Protein AF-X1D1L9-F1 (afdb_monomer_lite)

Structure (mmCIF, N/CA/C/O backbone):
data_AF-X1D1L9-F1
#
_entry.id   AF-X1D1L9-F1
#
loop_
_atom_site.group_PDB
_atom_site.id
_atom_site.type_symbol
_atom_site.label_atom_id
_atom_site.label_alt_id
_atom_site.label_comp_id
_atom_site.label_asym_id
_atom_site.label_entity_id
_atom_site.label_seq_id
_atom_site.pdbx_PDB_ins_code
_atom_site.Cartn_x
_atom_site.Cartn_y
_atom_site.Cartn_z
_atom_site.occupancy
_atom_site.B_iso_or_equiv
_atom_site.auth_seq_id
_atom_site.auth_comp_id
_atom_site.auth_asym_id
_atom_site.auth_atom_id
_atom_site.pdbx_PDB_model_num
ATOM 1 N N . MET A 1 1 ? -7.271 6.075 23.543 1.00 85.00 1 MET A N 1
ATOM 2 C CA . MET A 1 1 ? -8.661 5.576 23.633 1.00 85.00 1 MET A CA 1
ATOM 3 C C . MET A 1 1 ? -9.112 5.344 25.083 1.00 85.00 1 MET A C 1
ATOM 5 O O . MET A 1 1 ? -9.865 6.179 25.563 1.00 85.00 1 MET A O 1
ATOM 9 N N . TYR A 1 2 ? -8.628 4.324 25.815 1.00 86.50 2 TYR A N 1
ATOM 10 C CA . TYR A 1 2 ? -9.090 4.007 27.191 1.00 86.50 2 TYR A CA 1
ATOM 11 C C . TYR A 1 2 ? -9.027 5.202 28.160 1.00 86.50 2 TYR A C 1
ATOM 13 O O . TYR A 1 2 ? -10.013 5.541 28.807 1.00 86.50 2 TYR A O 1
ATOM 21 N N . GLU A 1 3 ? -7.896 5.913 28.186 1.00 88.88 3 GLU A N 1
ATOM 22 C CA . GLU A 1 3 ? -7.726 7.123 29.006 1.00 88.88 3 GLU A CA 1
ATOM 23 C C . GLU A 1 3 ? -8.676 8.267 28.610 1.00 88.88 3 GLU A C 1
ATOM 25 O O . GLU A 1 3 ? -9.096 9.050 29.457 1.00 88.88 3 GLU A O 1
ATOM 30 N N . GLU A 1 4 ? -9.055 8.375 27.331 1.00 87.69 4 GLU A N 1
ATOM 31 C CA . GLU A 1 4 ? -10.026 9.383 26.885 1.00 87.69 4 GLU A CA 1
ATOM 32 C C . GLU A 1 4 ? -11.448 9.024 27.350 1.00 87.69 4 GLU A C 1
ATOM 34 O O . GLU A 1 4 ? -12.160 9.900 27.838 1.00 87.69 4 GLU A O 1
ATOM 39 N N . LEU A 1 5 ? -11.838 7.744 27.298 1.00 87.12 5 LEU A N 1
ATOM 40 C CA . LEU A 1 5 ? -13.112 7.276 27.863 1.00 87.12 5 LEU A CA 1
ATOM 41 C C . LEU A 1 5 ? -13.161 7.460 29.384 1.00 87.12 5 LEU A C 1
ATOM 43 O O . LEU A 1 5 ? -14.167 7.927 29.914 1.00 87.12 5 LEU A O 1
ATOM 47 N N . LYS A 1 6 ? -12.052 7.191 30.082 1.00 87.88 6 LYS A N 1
ATOM 48 C CA . LYS A 1 6 ? -11.922 7.418 31.528 1.00 87.88 6 LYS A CA 1
ATOM 49 C C . LYS A 1 6 ? -12.067 8.900 31.893 1.00 87.88 6 LYS A C 1
ATOM 51 O O . LYS A 1 6 ? -12.758 9.233 32.853 1.00 87.88 6 LYS A O 1
ATOM 56 N N . LYS A 1 7 ? -11.497 9.807 31.091 1.00 87.69 7 LYS A N 1
ATOM 57 C CA . LYS A 1 7 ? -11.699 11.260 31.245 1.00 87.69 7 LYS A CA 1
ATOM 58 C C . LYS A 1 7 ? -13.161 11.669 31.045 1.00 87.69 7 LYS A C 1
ATOM 60 O O . LYS A 1 7 ? -13.656 12.521 31.779 1.00 87.69 7 LYS A O 1
ATOM 65 N N . ILE A 1 8 ? -13.862 11.068 30.079 1.00 85.31 8 ILE A N 1
ATOM 66 C CA . ILE A 1 8 ? -15.297 11.319 29.857 1.00 85.31 8 ILE A CA 1
ATOM 67 C C . ILE A 1 8 ? -16.125 10.799 31.041 1.00 85.31 8 ILE A C 1
ATOM 69 O O . ILE A 1 8 ? -17.013 11.506 31.516 1.00 85.31 8 ILE A O 1
ATOM 73 N N . GLN A 1 9 ? -15.801 9.613 31.558 1.00 85.00 9 GLN A N 1
ATOM 74 C CA . GLN A 1 9 ? -16.456 9.016 32.725 1.00 85.00 9 GLN A CA 1
ATOM 75 C C . GLN A 1 9 ? -16.328 9.895 33.979 1.00 85.00 9 GLN A C 1
ATOM 77 O O . GLN A 1 9 ? -17.300 10.068 34.707 1.00 85.00 9 GLN A O 1
ATOM 82 N N . GLN A 1 10 ? -15.158 10.500 34.203 1.00 82.56 10 GLN A N 1
ATOM 83 C CA . GLN A 1 10 ? -14.888 11.386 35.344 1.00 82.56 10 GLN A CA 1
ATOM 84 C C . GLN A 1 10 ? -15.438 12.815 35.169 1.00 82.56 10 GLN A C 1
ATOM 86 O O . GLN A 1 10 ? -15.324 13.640 36.076 1.00 82.56 10 GLN A O 1
ATOM 91 N N . SER A 1 11 ? -16.022 13.140 34.012 1.00 80.44 11 SER A N 1
ATOM 92 C CA . SER A 1 11 ? -16.504 14.490 33.730 1.00 80.44 11 SER A CA 1
ATOM 93 C C . SER A 1 11 ? -17.750 14.839 34.562 1.00 80.44 11 SER A C 1
ATOM 95 O O . SER A 1 11 ? -18.725 14.088 34.558 1.00 80.44 11 SER A O 1
ATOM 97 N N . PRO A 1 12 ? -17.800 16.020 35.207 1.00 66.81 12 PRO A N 1
ATOM 98 C CA . PRO A 1 12 ? -18.966 16.449 35.983 1.00 66.81 12 PRO A CA 1
ATOM 99 C C . PRO A 1 12 ? -20.189 16.828 35.119 1.00 66.81 12 PRO A C 1
ATOM 101 O O . PRO A 1 12 ? -21.286 17.015 35.650 1.00 66.81 12 PRO A O 1
ATOM 104 N N . GLN A 1 13 ? -20.039 16.950 33.791 1.00 66.06 13 GLN A N 1
ATOM 105 C CA . GLN A 1 13 ? -21.091 17.388 32.858 1.00 66.06 13 GLN A CA 1
ATOM 106 C C . GLN A 1 13 ? -21.848 16.219 32.192 1.00 66.06 13 GLN A C 1
ATOM 108 O O . GLN A 1 13 ? -21.932 16.141 30.967 1.00 66.06 13 GLN A O 1
ATOM 113 N N . ASN A 1 14 ? -22.446 15.327 32.985 1.00 74.88 14 ASN A N 1
ATOM 114 C CA . ASN A 1 14 ? -23.158 14.142 32.476 1.00 74.88 14 ASN A CA 1
ATOM 115 C C . ASN A 1 14 ? -24.680 14.228 32.674 1.00 74.88 14 ASN A C 1
ATOM 117 O O . ASN A 1 14 ? -25.287 13.351 33.279 1.00 74.88 14 ASN A O 1
ATOM 121 N N . LYS A 1 15 ? -25.300 15.320 32.211 1.00 72.94 15 LYS A N 1
ATOM 122 C CA . LYS A 1 15 ? -26.753 15.558 32.364 1.00 72.94 15 LYS A CA 1
ATOM 123 C C . LYS A 1 15 ? -27.606 14.973 31.230 1.00 72.94 15 LYS A C 1
ATOM 125 O O . LYS A 1 15 ? -28.791 14.734 31.423 1.00 72.94 15 LYS A O 1
ATOM 130 N N . ASP A 1 16 ? -27.015 14.788 30.052 1.00 81.69 16 ASP A N 1
ATOM 131 C CA . ASP A 1 16 ? -27.696 14.341 28.834 1.00 81.69 16 ASP A CA 1
ATOM 132 C C . ASP A 1 16 ? -27.061 13.031 28.360 1.00 81.69 16 ASP A C 1
ATOM 134 O O . ASP A 1 16 ? -25.883 13.004 27.992 1.00 81.69 16 ASP A O 1
ATOM 138 N N . ASP A 1 17 ? -27.854 11.962 28.411 1.00 81.44 17 ASP A N 1
ATOM 139 C CA . ASP A 1 17 ? -27.495 10.605 27.998 1.00 81.44 17 ASP A CA 1
ATOM 140 C C . ASP A 1 17 ? -26.990 10.588 26.546 1.00 81.44 17 ASP A C 1
ATOM 142 O O . ASP A 1 17 ? -25.847 10.209 26.288 1.00 81.44 17 ASP A O 1
ATOM 146 N N . LYS A 1 18 ? -27.771 11.138 25.605 1.00 85.56 18 LYS A N 1
ATOM 147 C CA . LYS A 1 18 ? -27.445 11.097 24.172 1.00 85.56 18 LYS A CA 1
ATOM 148 C C . LYS A 1 18 ? -26.125 11.801 23.886 1.00 85.56 18 LYS A C 1
ATOM 150 O O . LYS A 1 18 ? -25.292 11.304 23.131 1.00 85.56 18 LYS A O 1
ATOM 155 N N . LYS A 1 19 ? -25.896 12.960 24.511 1.00 86.56 19 LYS A N 1
ATOM 156 C CA . LYS A 1 19 ? -24.625 13.689 24.359 1.00 86.56 19 LYS A CA 1
ATOM 157 C C . LYS A 1 19 ? -23.454 12.932 24.976 1.00 86.56 19 LYS A C 1
ATOM 159 O O . LYS A 1 19 ? -22.351 12.984 24.436 1.00 86.56 19 LYS A O 1
ATOM 164 N N . LEU A 1 20 ? -23.656 12.252 26.103 1.00 86.25 20 LEU A N 1
ATOM 165 C CA . LEU A 1 20 ? -22.624 11.424 26.721 1.00 86.25 20 LEU A CA 1
ATOM 166 C C . LEU A 1 20 ? -22.282 10.213 25.840 1.00 86.25 20 LEU A C 1
ATOM 168 O O . LEU A 1 20 ? -21.097 10.004 25.579 1.00 86.25 20 LEU A O 1
ATOM 172 N N . TYR A 1 21 ? -23.290 9.523 25.300 1.00 88.88 21 TYR A N 1
ATOM 173 C CA . TYR A 1 21 ? -23.121 8.441 24.330 1.00 88.88 21 TYR A CA 1
ATOM 174 C C . TYR A 1 21 ? -22.326 8.904 23.106 1.00 88.88 21 TYR A C 1
ATOM 176 O O . TYR A 1 21 ? -21.278 8.345 22.796 1.00 88.88 21 TYR A O 1
ATOM 184 N N . HIS A 1 22 ? -22.753 9.991 22.453 1.00 90.00 22 HIS A N 1
ATOM 185 C CA . HIS A 1 22 ? -22.074 10.504 21.260 1.00 90.00 22 HIS A CA 1
ATOM 186 C C . HIS A 1 22 ? -20.627 10.933 21.528 1.00 90.00 22 HIS A C 1
ATOM 188 O O . HIS A 1 22 ? -19.763 10.736 20.675 1.00 90.00 22 HIS A O 1
ATOM 194 N N . ARG A 1 23 ? -20.322 11.494 22.708 1.00 89.06 23 ARG A N 1
ATOM 195 C CA . ARG A 1 23 ? -18.934 11.811 23.089 1.00 89.06 23 ARG A CA 1
ATOM 196 C C . ARG A 1 23 ? -18.081 10.550 23.215 1.00 89.06 23 ARG A C 1
ATOM 198 O O . ARG A 1 23 ? -16.961 10.545 22.713 1.00 89.06 23 ARG A O 1
ATOM 205 N N . ALA A 1 24 ? -18.598 9.511 23.869 1.00 89.75 24 ALA A N 1
ATOM 206 C CA . ALA A 1 24 ? -17.899 8.237 24.007 1.00 89.75 24 ALA A CA 1
ATOM 207 C C . ALA A 1 24 ? -17.713 7.552 22.641 1.00 89.75 24 ALA A C 1
ATOM 209 O O . ALA A 1 24 ? -16.607 7.124 22.314 1.00 89.75 24 ALA A O 1
ATOM 210 N N . MET A 1 25 ? -18.752 7.553 21.803 1.00 90.69 25 MET A N 1
ATOM 211 C CA . MET A 1 25 ? -18.712 6.964 20.465 1.00 90.69 25 MET A CA 1
ATOM 212 C C . MET A 1 25 ? -17.702 7.667 19.553 1.00 90.69 25 MET A C 1
ATOM 214 O O . MET A 1 25 ? -16.907 7.006 18.896 1.00 90.69 25 MET A O 1
ATOM 218 N N . ARG A 1 26 ? -17.629 9.003 19.596 1.00 92.25 26 ARG A N 1
ATOM 219 C CA . ARG A 1 26 ? -16.638 9.775 18.830 1.00 92.25 26 ARG A CA 1
ATOM 220 C C . ARG A 1 26 ? -15.195 9.416 19.200 1.00 92.25 26 ARG A C 1
ATOM 222 O O . ARG A 1 26 ? -14.313 9.439 18.344 1.00 92.25 26 ARG A O 1
ATOM 229 N N . VAL A 1 27 ? -14.937 9.098 20.472 1.00 91.75 27 VAL A N 1
ATOM 230 C CA . VAL A 1 27 ? -13.624 8.595 20.905 1.00 91.75 27 VAL A CA 1
ATOM 231 C C . VAL A 1 27 ? -13.378 7.201 20.335 1.00 91.75 27 VAL A C 1
ATOM 233 O O . VAL A 1 27 ? -12.287 6.952 19.838 1.00 91.75 27 VAL A O 1
ATOM 236 N N . LEU A 1 28 ? -14.362 6.301 20.363 1.00 91.50 28 LEU A N 1
ATOM 237 C CA . LEU A 1 28 ? -14.204 4.969 19.774 1.00 91.50 28 LEU A CA 1
ATOM 238 C C . LEU A 1 28 ? -13.962 5.024 18.261 1.00 91.50 28 LEU A C 1
ATOM 240 O O . LEU A 1 28 ? -13.063 4.342 17.778 1.00 91.50 28 LEU A O 1
ATOM 244 N N . GLU A 1 29 ? -14.695 5.866 17.531 1.00 92.00 29 GLU A N 1
ATOM 245 C CA . GLU A 1 29 ? -14.524 6.082 16.087 1.00 92.00 29 GLU A CA 1
ATOM 246 C C . GLU A 1 29 ? -13.131 6.617 15.752 1.00 92.00 29 GLU A C 1
ATOM 248 O O . GLU A 1 29 ? -12.476 6.103 14.851 1.00 92.00 29 GLU A O 1
ATOM 253 N N . LYS A 1 30 ? -12.632 7.591 16.525 1.00 92.81 30 LYS A N 1
ATOM 254 C CA . LYS A 1 30 ? -11.292 8.172 16.343 1.00 92.81 30 LYS A CA 1
ATOM 255 C C . LYS A 1 30 ? -10.171 7.125 16.368 1.00 92.81 30 LYS A C 1
ATOM 257 O O . LYS A 1 30 ? -9.138 7.340 15.744 1.00 92.81 30 LYS A O 1
ATOM 262 N N . TYR A 1 31 ? -10.345 6.042 17.123 1.00 90.75 31 TYR A N 1
ATOM 263 C CA . TYR A 1 31 ? -9.350 4.976 17.259 1.00 90.75 31 TYR A CA 1
ATOM 264 C C . TYR A 1 31 ? -9.761 3.671 16.558 1.00 90.75 31 TYR A C 1
ATOM 266 O O . TYR A 1 31 ? -9.087 2.663 16.753 1.00 90.75 31 TYR A O 1
ATOM 274 N N . GLU A 1 32 ? -10.853 3.670 15.784 1.00 87.38 32 GLU A N 1
ATOM 275 C CA . GLU A 1 32 ? -11.391 2.480 15.102 1.00 87.38 32 GLU A CA 1
ATOM 276 C C . GLU A 1 32 ? -11.706 1.315 16.069 1.00 87.38 32 GLU A C 1
ATOM 278 O O . GLU A 1 32 ? -11.516 0.141 15.764 1.00 87.38 32 GLU A O 1
ATOM 283 N N . GLN A 1 33 ? -12.181 1.637 17.278 1.00 88.06 33 GLN A N 1
ATOM 284 C CA . GLN A 1 33 ? -12.418 0.669 18.360 1.00 88.06 33 GLN A CA 1
ATOM 285 C C . GLN A 1 33 ? -13.904 0.372 18.630 1.00 88.06 33 GLN A C 1
ATOM 287 O O . GLN A 1 33 ? -14.226 -0.273 19.625 1.00 88.06 33 GLN A O 1
ATOM 292 N N . THR A 1 34 ? -14.822 0.825 17.776 1.00 86.75 34 THR A N 1
ATOM 293 C CA . THR A 1 34 ? -16.282 0.738 17.997 1.00 86.75 34 THR A CA 1
ATOM 294 C C . THR A 1 34 ? -16.791 -0.688 18.214 1.00 86.75 34 THR A C 1
ATOM 296 O O . THR A 1 34 ? -17.680 -0.901 19.027 1.00 86.75 34 THR A O 1
ATOM 299 N N . THR A 1 35 ? -16.194 -1.672 17.544 1.00 84.62 35 THR A N 1
ATOM 300 C CA . THR A 1 35 ? -16.607 -3.086 17.614 1.00 84.62 35 THR A CA 1
ATOM 301 C C . THR A 1 35 ? -16.129 -3.792 18.888 1.00 84.62 35 THR A C 1
ATOM 303 O O . THR A 1 35 ? -16.666 -4.829 19.269 1.00 84.62 35 THR A O 1
ATOM 306 N N . PHE A 1 36 ? -15.103 -3.260 19.557 1.00 87.12 36 PHE A N 1
ATOM 307 C CA . PHE A 1 36 ? -14.439 -3.947 20.670 1.00 87.12 36 PHE A CA 1
ATOM 308 C C . PHE A 1 36 ? -14.935 -3.507 22.047 1.00 87.12 36 PHE A C 1
ATOM 310 O O . PHE A 1 36 ? -14.528 -4.106 23.041 1.00 87.12 36 PHE A O 1
ATOM 317 N N . TRP A 1 37 ? -15.772 -2.472 22.132 1.00 89.31 37 TRP A N 1
ATOM 318 C CA . TRP A 1 37 ? -16.177 -1.871 23.400 1.00 89.31 37 TRP A CA 1
ATOM 319 C C . TRP A 1 37 ? -17.687 -1.737 23.491 1.00 89.31 37 TRP A C 1
ATOM 321 O O . TRP A 1 37 ? -18.309 -1.061 22.678 1.00 89.31 37 TRP A O 1
ATOM 331 N N . ASP A 1 38 ? -18.247 -2.333 24.536 1.00 88.94 38 ASP A N 1
ATOM 332 C CA . ASP A 1 38 ? -19.643 -2.155 24.905 1.00 88.94 38 ASP A CA 1
ATOM 333 C C . ASP A 1 38 ? -19.745 -0.910 25.800 1.00 88.94 38 ASP A C 1
ATOM 335 O O . ASP A 1 38 ? -18.946 -0.746 26.731 1.00 88.94 38 ASP A O 1
ATOM 339 N N . ILE A 1 39 ? -20.688 -0.014 25.495 1.00 89.12 39 ILE A N 1
ATOM 340 C CA . ILE A 1 39 ? -20.960 1.210 26.259 1.00 89.12 39 ILE A CA 1
ATOM 341 C C . ILE A 1 39 ? -22.362 1.119 26.854 1.00 89.12 39 ILE A C 1
ATOM 343 O O . ILE A 1 39 ? -23.340 1.045 26.115 1.00 89.12 39 ILE A O 1
ATOM 347 N N . ASP A 1 40 ? -22.439 1.246 28.175 1.00 85.56 40 ASP A N 1
ATOM 348 C CA . ASP A 1 40 ? -23.678 1.303 28.941 1.00 85.56 40 ASP A CA 1
ATOM 349 C C . ASP A 1 40 ? -23.777 2.643 29.682 1.00 85.56 40 ASP A C 1
ATOM 351 O O . ASP A 1 40 ? -22.784 3.172 30.196 1.00 85.56 40 ASP A O 1
ATOM 355 N N . LEU A 1 41 ? -24.986 3.202 29.751 1.00 84.56 41 LEU A N 1
ATOM 356 C CA . LEU A 1 41 ? -25.272 4.449 30.457 1.00 84.56 41 LEU A CA 1
ATOM 357 C C . LEU A 1 41 ? -26.267 4.186 31.583 1.00 84.56 41 LEU A C 1
ATOM 359 O O . LEU A 1 41 ? -27.424 3.853 31.340 1.00 84.56 41 LEU A O 1
ATOM 363 N N . GLU A 1 42 ? -25.818 4.347 32.826 1.00 81.75 42 GLU A N 1
ATOM 364 C CA . GLU A 1 42 ? -26.650 4.117 34.011 1.00 81.75 42 GLU A CA 1
ATOM 365 C C . GLU A 1 42 ? -27.024 5.447 34.680 1.00 81.75 42 GLU A C 1
ATOM 367 O O . GLU A 1 42 ? -26.154 6.300 34.883 1.00 81.75 42 GLU A O 1
ATOM 372 N N . PRO A 1 43 ? -28.295 5.673 35.051 1.00 77.94 43 PRO A N 1
ATOM 373 C CA . PRO A 1 43 ? -28.678 6.874 35.782 1.00 77.94 43 PRO A CA 1
ATOM 374 C C . PRO A 1 43 ? -28.138 6.825 37.222 1.00 77.94 43 PRO A C 1
ATOM 376 O O . PRO A 1 43 ? -28.433 5.900 37.976 1.00 77.94 43 PRO A O 1
ATOM 379 N N . LEU A 1 44 ? -27.393 7.851 37.647 1.00 72.94 44 LEU A N 1
ATOM 380 C CA . LEU A 1 44 ? -27.031 8.031 39.053 1.00 72.94 44 LEU A CA 1
ATOM 381 C C . LEU A 1 44 ? -28.273 8.501 39.818 1.00 72.94 44 LEU A C 1
ATOM 383 O O . LEU A 1 44 ? -28.741 9.627 39.632 1.00 72.94 44 LEU A O 1
ATOM 387 N N . SER A 1 45 ? -28.802 7.639 40.685 1.00 57.88 45 SER A N 1
ATOM 388 C CA . SER A 1 45 ? -29.895 7.993 41.590 1.00 57.88 45 SER A CA 1
ATOM 389 C C . SER A 1 45 ? -29.377 8.902 42.705 1.00 57.88 45 SER A C 1
ATOM 391 O O . SER A 1 45 ? -28.600 8.484 43.562 1.00 57.88 45 SER A O 1
ATOM 393 N N . GLY A 1 46 ? -29.788 10.169 42.670 1.00 54.75 46 GLY A N 1
ATOM 394 C CA . GLY A 1 46 ? -29.426 11.168 43.668 1.00 54.75 46 GLY A CA 1
ATOM 395 C C . GLY A 1 46 ? -30.158 12.486 43.431 1.00 54.75 46 GLY A C 1
ATOM 396 O O . GLY A 1 46 ? -29.674 13.336 42.693 1.00 54.75 46 GLY A O 1
ATOM 397 N N . GLN A 1 47 ? -31.303 12.637 44.105 1.00 49.84 47 GLN A N 1
ATOM 398 C CA . GLN A 1 47 ? -32.163 13.827 44.207 1.00 49.84 47 GLN A CA 1
ATOM 399 C C . GLN A 1 47 ? -32.903 14.264 42.924 1.00 49.84 47 GLN A C 1
ATOM 401 O O . GLN A 1 47 ? -32.321 14.550 41.880 1.00 49.84 47 GLN A O 1
ATOM 406 N N . GLU A 1 48 ? -34.228 14.396 43.058 1.00 51.94 48 GLU A N 1
ATOM 407 C CA . GLU A 1 48 ? -35.259 14.640 42.028 1.00 51.94 48 GLU A CA 1
ATOM 408 C C . GLU A 1 48 ? -35.044 15.849 41.090 1.00 51.94 48 GLU A C 1
ATOM 410 O O . GLU A 1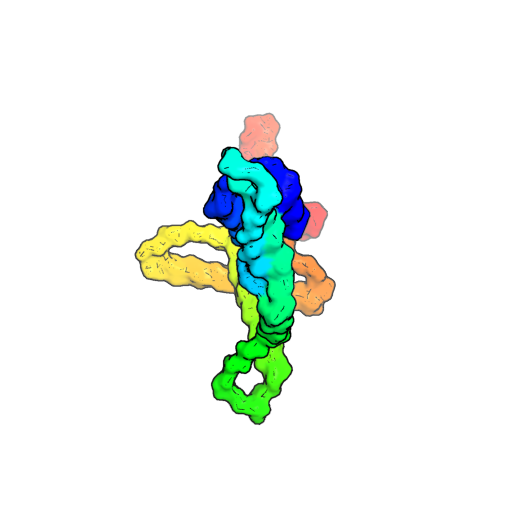 48 ? -35.827 16.050 40.165 1.00 51.94 48 GLU A O 1
ATOM 415 N N . LYS A 1 49 ? -33.988 16.655 41.264 1.00 55.72 49 LYS A N 1
ATOM 416 C CA . LYS A 1 49 ? -33.757 17.874 40.470 1.00 55.72 49 LYS A CA 1
ATOM 417 C C . LYS A 1 49 ? -32.692 17.773 39.372 1.00 55.72 49 LYS A C 1
ATOM 419 O O . LYS A 1 49 ? -32.698 18.638 38.499 1.00 55.72 49 LYS A O 1
ATOM 424 N N . GLN A 1 50 ? -31.815 16.760 39.329 1.00 57.25 50 GLN A N 1
ATOM 425 C CA . GLN A 1 50 ? -30.856 16.595 38.214 1.00 57.25 50 GLN A CA 1
ATOM 426 C C . GLN A 1 50 ? -30.529 15.122 37.918 1.00 57.25 50 GLN A C 1
ATOM 428 O O . GLN A 1 50 ? -29.676 14.534 38.574 1.00 57.25 50 GLN A O 1
ATOM 433 N N . LYS A 1 51 ? -31.129 14.556 36.859 1.00 65.25 51 LYS A N 1
ATOM 434 C CA . LYS A 1 51 ? -30.718 13.253 36.304 1.00 65.25 51 LYS A CA 1
ATOM 435 C C . LYS A 1 51 ? -29.269 13.354 35.809 1.00 65.25 51 LYS A C 1
ATOM 437 O O . LYS A 1 51 ? -28.972 14.178 34.943 1.00 65.25 51 LYS A O 1
ATOM 442 N N . ARG A 1 52 ? -28.367 12.556 36.377 1.00 74.25 52 ARG A N 1
ATOM 443 C CA . ARG A 1 52 ? -26.982 12.404 35.908 1.00 74.25 52 ARG A CA 1
ATOM 444 C C . ARG A 1 52 ? -26.774 10.975 35.426 1.00 74.25 52 ARG A C 1
ATOM 446 O O . ARG A 1 52 ? -27.381 10.072 35.985 1.00 74.25 52 ARG A O 1
ATOM 453 N N . TYR A 1 53 ? -25.917 10.778 34.431 1.00 81.75 53 TYR A N 1
ATOM 454 C CA . TYR A 1 53 ? -25.612 9.462 33.865 1.00 81.75 53 TYR A CA 1
ATOM 455 C C . TYR A 1 53 ? -24.141 9.093 34.084 1.00 81.75 53 TYR A C 1
ATOM 457 O O . TYR A 1 53 ? -23.248 9.937 33.967 1.00 81.75 53 TYR A O 1
ATOM 465 N N . ALA A 1 54 ? -23.891 7.833 34.422 1.00 82.69 54 ALA A N 1
ATOM 466 C CA . ALA A 1 54 ? -22.572 7.240 34.540 1.00 82.69 54 ALA A CA 1
ATOM 467 C C . ALA A 1 54 ? -22.261 6.530 33.227 1.00 82.69 54 ALA A C 1
ATOM 469 O O . ALA A 1 54 ? -23.074 5.750 32.738 1.00 82.69 54 ALA A O 1
ATOM 470 N N . LEU A 1 55 ? -21.082 6.803 32.668 1.00 86.69 55 LEU A N 1
ATOM 471 C CA . LEU A 1 55 ? -20.561 6.046 31.538 1.00 86.69 55 LEU A CA 1
ATOM 472 C C . LEU A 1 55 ? -19.879 4.784 32.058 1.00 86.69 55 LEU A C 1
ATOM 474 O O . LEU A 1 55 ? -18.835 4.875 32.704 1.00 86.69 55 LEU A O 1
ATOM 478 N N . ASN A 1 56 ? -20.436 3.627 31.729 1.00 87.12 56 ASN A N 1
ATOM 479 C CA . ASN A 1 56 ? -19.802 2.333 31.912 1.00 87.12 56 ASN A CA 1
ATOM 480 C C . ASN A 1 56 ? -19.337 1.839 30.543 1.00 87.12 56 ASN A C 1
ATOM 482 O O . ASN A 1 56 ? -20.058 1.930 29.556 1.00 87.12 56 ASN A O 1
ATOM 486 N N . PHE A 1 57 ? -18.107 1.346 30.461 1.00 89.69 57 PHE A N 1
ATOM 487 C CA . PHE A 1 57 ? -17.579 0.783 29.225 1.00 89.69 57 PHE A CA 1
ATOM 488 C C . PHE A 1 57 ? -16.793 -0.484 29.534 1.00 89.69 57 PHE A C 1
ATOM 490 O O . PHE A 1 57 ? -16.041 -0.543 30.512 1.00 89.69 57 PHE A O 1
ATOM 497 N N . ARG A 1 58 ? -16.992 -1.524 28.725 1.00 90.44 58 ARG A N 1
ATOM 498 C CA . ARG A 1 58 ? -16.389 -2.845 28.924 1.00 90.44 58 ARG A CA 1
ATOM 499 C C . ARG A 1 58 ? -15.801 -3.346 27.616 1.00 90.44 58 ARG A C 1
ATOM 50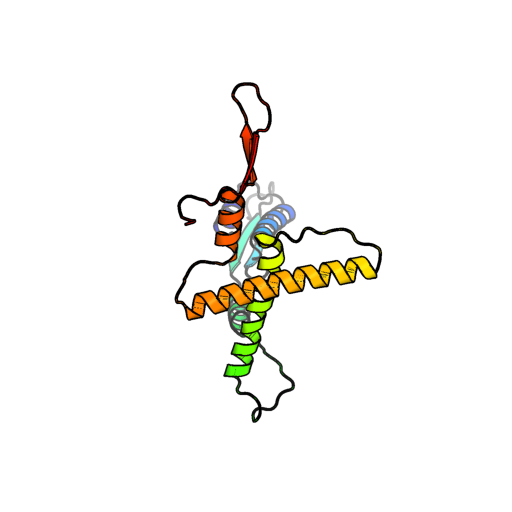1 O O . ARG A 1 58 ? -16.373 -3.156 26.551 1.00 90.44 58 ARG A O 1
ATOM 508 N N . LEU A 1 59 ? -14.647 -3.999 27.707 1.00 90.25 59 LEU A N 1
ATOM 509 C CA . LEU A 1 59 ? -14.026 -4.630 26.550 1.00 90.25 59 LEU A CA 1
ATOM 510 C C . LEU A 1 59 ? -14.798 -5.903 26.184 1.00 90.25 59 LEU A C 1
ATOM 512 O O . LEU A 1 59 ? -14.847 -6.855 26.972 1.00 90.25 59 LEU A O 1
ATOM 516 N N . ASN A 1 60 ? -15.318 -5.953 24.963 1.00 90.06 60 ASN A N 1
ATOM 517 C CA . ASN A 1 60 ? -15.942 -7.130 24.386 1.00 90.06 60 ASN A CA 1
ATOM 518 C C . ASN A 1 60 ? -14.862 -8.146 23.988 1.00 90.06 60 ASN A C 1
ATOM 520 O O . ASN A 1 60 ? -14.378 -8.199 22.855 1.00 90.06 60 ASN A O 1
ATOM 524 N N . ARG A 1 61 ? -14.461 -8.984 24.950 1.00 86.12 61 ARG A N 1
ATOM 525 C CA . ARG A 1 61 ? -13.400 -9.987 24.749 1.00 86.12 61 ARG A CA 1
ATOM 526 C C . ARG A 1 61 ? -13.709 -10.965 23.614 1.00 86.12 61 ARG A C 1
ATOM 528 O O . ARG A 1 61 ? -12.782 -11.432 22.963 1.00 86.12 61 ARG A O 1
ATOM 535 N N . LYS A 1 62 ? -14.987 -11.272 23.361 1.00 86.62 62 LYS A N 1
ATOM 536 C CA . LYS A 1 62 ? -15.385 -12.173 22.267 1.00 86.62 62 LYS A CA 1
ATOM 537 C C . LYS A 1 62 ? -15.079 -11.550 20.906 1.00 86.62 62 LYS A C 1
ATOM 539 O O . LYS A 1 62 ? -14.487 -12.223 20.069 1.00 86.62 62 LYS A O 1
ATOM 544 N N . ALA A 1 63 ? -15.423 -10.274 20.719 1.00 84.44 63 ALA A N 1
ATOM 545 C CA . ALA A 1 63 ? -15.109 -9.531 19.501 1.00 84.44 63 ALA A CA 1
ATOM 546 C C . ALA A 1 63 ? -13.592 -9.417 19.278 1.00 84.44 63 ALA A C 1
ATOM 548 O O . ALA A 1 63 ? -13.117 -9.634 18.167 1.00 84.44 63 ALA A O 1
ATOM 549 N N . VAL A 1 64 ? -12.823 -9.170 20.345 1.00 84.44 64 VAL A N 1
ATOM 550 C CA . VAL A 1 64 ? -11.351 -9.127 20.279 1.00 84.44 64 VAL A CA 1
ATOM 551 C C . VAL A 1 64 ? -10.765 -10.472 19.841 1.00 84.44 64 VAL A C 1
ATOM 553 O O . VAL A 1 64 ? -9.961 -10.505 18.918 1.00 84.44 64 VAL A O 1
ATOM 556 N N . ILE A 1 65 ? -11.191 -11.585 20.448 1.00 84.50 65 ILE A N 1
ATOM 557 C CA . ILE A 1 65 ? -10.703 -12.931 20.091 1.00 84.50 65 ILE A CA 1
ATOM 558 C C . ILE A 1 65 ? -11.089 -13.296 18.651 1.00 84.50 65 ILE A C 1
ATOM 560 O O . ILE A 1 65 ? -10.300 -13.911 17.938 1.00 84.50 65 ILE A O 1
ATOM 564 N N . ALA A 1 66 ? -12.299 -12.942 18.214 1.00 82.06 66 ALA A N 1
ATOM 565 C CA . ALA A 1 66 ? -12.744 -13.200 16.848 1.00 82.06 66 ALA A CA 1
ATOM 566 C C . ALA A 1 66 ? -11.910 -12.418 15.822 1.00 82.06 66 ALA A C 1
ATOM 568 O O . ALA A 1 66 ? -11.465 -12.998 14.834 1.00 82.06 66 ALA A O 1
ATOM 569 N N . GLN A 1 67 ? -11.647 -11.135 16.079 1.00 77.06 67 GLN A N 1
ATOM 570 C CA . GLN A 1 67 ? -10.821 -10.310 15.201 1.00 77.06 67 GLN A CA 1
ATOM 571 C C . GLN A 1 67 ? -9.363 -10.771 15.181 1.00 77.06 67 GLN A C 1
ATOM 573 O O . GLN A 1 67 ? -8.767 -10.837 14.110 1.00 77.06 67 GLN A O 1
ATOM 578 N N . ASP A 1 68 ? -8.803 -11.123 16.340 1.00 78.31 68 ASP A N 1
ATOM 579 C CA . ASP A 1 68 ? -7.453 -11.678 16.435 1.00 78.31 68 ASP A CA 1
ATOM 580 C C . ASP A 1 68 ? -7.336 -12.956 15.592 1.00 78.31 68 ASP A C 1
ATOM 582 O O . ASP A 1 68 ? -6.431 -13.079 14.778 1.00 78.31 68 ASP A O 1
ATOM 586 N N . ARG A 1 69 ? -8.328 -13.855 15.650 1.00 74.12 69 ARG A N 1
ATOM 587 C CA . ARG A 1 69 ? -8.363 -15.049 14.787 1.00 74.12 69 ARG A CA 1
ATOM 588 C C . ARG A 1 69 ? -8.392 -14.730 13.293 1.00 74.12 69 ARG A C 1
ATOM 590 O O . ARG A 1 69 ? -7.813 -15.489 12.528 1.00 74.12 69 ARG A O 1
ATOM 597 N N . ILE A 1 70 ? -9.070 -13.665 12.870 1.00 67.31 70 ILE A N 1
ATOM 598 C CA . ILE A 1 70 ? -9.176 -13.286 11.450 1.00 67.31 70 ILE A CA 1
ATOM 599 C C . ILE A 1 70 ? -7.900 -12.577 10.971 1.00 67.31 70 ILE A C 1
ATOM 601 O O . ILE A 1 70 ? -7.483 -12.769 9.832 1.00 67.31 70 ILE A O 1
ATOM 605 N N . GLY A 1 71 ? -7.252 -11.793 11.836 1.00 62.59 71 GLY A N 1
ATOM 606 C CA . GLY A 1 71 ? -6.118 -10.938 11.477 1.00 62.59 71 GLY A CA 1
ATOM 607 C C . GLY A 1 71 ? -4.825 -11.662 11.082 1.00 62.59 71 GLY A C 1
ATOM 608 O O . GLY A 1 71 ? -3.933 -11.016 10.535 1.00 62.59 71 GLY A O 1
ATOM 609 N N . HIS A 1 72 ? -4.710 -12.974 11.325 1.00 65.44 72 HIS A N 1
ATOM 610 C CA . HIS A 1 72 ? -3.445 -13.712 11.165 1.00 65.44 72 HIS A CA 1
ATOM 611 C C . HIS A 1 72 ? -3.376 -14.655 9.955 1.00 65.44 72 HIS A C 1
ATOM 613 O O . HIS A 1 72 ? -2.327 -15.262 9.737 1.00 65.44 72 HIS A O 1
ATOM 619 N N . TYR A 1 73 ? -4.439 -14.790 9.154 1.00 74.38 73 TYR A N 1
ATOM 620 C CA . TYR A 1 73 ? -4.461 -15.733 8.026 1.00 74.38 73 TYR A CA 1
ATOM 621 C C . TYR A 1 73 ? -4.566 -15.029 6.671 1.00 74.38 73 TYR A C 1
ATOM 623 O O . TYR A 1 73 ? -5.409 -14.161 6.462 1.00 74.38 73 TYR A O 1
ATOM 631 N N . TYR A 1 74 ? -3.732 -15.461 5.723 1.00 73.88 74 TYR A N 1
ATOM 632 C CA . TYR A 1 74 ? -3.859 -15.118 4.308 1.00 73.88 74 TYR A CA 1
ATOM 633 C C . TYR A 1 74 ? -4.556 -16.272 3.593 1.00 73.88 74 TYR A C 1
ATOM 635 O O . TYR A 1 74 ? -4.029 -17.383 3.568 1.00 73.88 74 TYR A O 1
ATOM 643 N N . LEU A 1 75 ? -5.722 -16.013 3.003 1.00 84.25 75 LEU A N 1
ATOM 644 C CA . LEU A 1 75 ? -6.368 -16.963 2.102 1.00 84.25 75 LEU A CA 1
ATOM 645 C C . LEU A 1 75 ? -5.893 -16.673 0.677 1.00 84.25 75 LEU A C 1
ATOM 647 O O . LEU A 1 75 ? -6.220 -15.628 0.117 1.00 84.25 75 LEU A O 1
ATOM 651 N N . LEU A 1 76 ? -5.100 -17.581 0.112 1.00 86.75 76 LEU A N 1
ATOM 652 C CA . LEU A 1 76 ? -4.631 -17.500 -1.269 1.00 86.75 76 LEU A CA 1
ATOM 653 C C . LEU A 1 76 ? -5.388 -18.529 -2.106 1.00 86.75 76 LEU A C 1
ATOM 655 O O . LEU A 1 76 ? -5.433 -19.702 -1.747 1.00 86.75 76 LEU A O 1
ATOM 659 N N . GLN A 1 77 ? -5.971 -18.078 -3.214 1.00 89.06 77 GLN A N 1
ATOM 660 C CA . GLN A 1 77 ? -6.628 -18.934 -4.195 1.00 89.06 77 GLN A C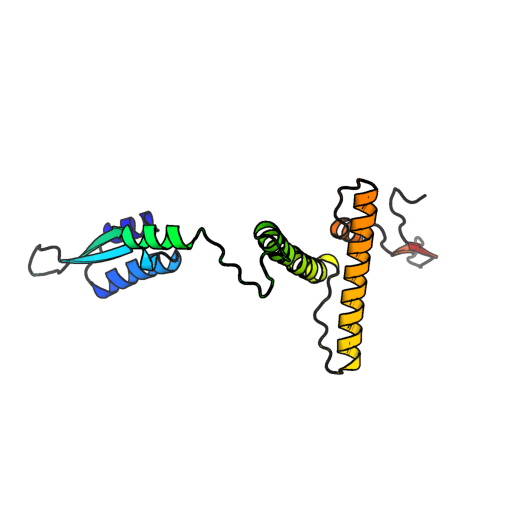A 1
ATOM 661 C C . GLN A 1 77 ? -5.816 -18.917 -5.490 1.00 89.06 77 GLN A C 1
ATOM 663 O O . GLN A 1 77 ? -5.351 -17.862 -5.924 1.00 89.06 77 GLN A O 1
ATOM 668 N N . THR A 1 78 ? -5.640 -20.085 -6.096 1.00 88.25 78 THR A N 1
ATOM 669 C CA . THR A 1 78 ? -4.983 -20.248 -7.391 1.00 88.25 78 THR A CA 1
ATOM 670 C C . THR A 1 78 ? -5.707 -21.324 -8.192 1.00 88.25 78 THR A C 1
ATOM 672 O O . THR A 1 78 ? -6.289 -22.232 -7.605 1.00 88.25 78 THR A O 1
ATOM 675 N N . ASP A 1 79 ? -5.666 -21.206 -9.517 1.00 92.62 79 ASP A N 1
ATOM 676 C CA . ASP A 1 79 ? -6.241 -22.184 -10.448 1.00 92.62 79 ASP A CA 1
ATOM 677 C C . ASP A 1 79 ? -5.237 -23.304 -10.800 1.00 92.62 79 ASP A C 1
ATOM 679 O O . ASP A 1 79 ? -5.495 -24.111 -11.689 1.00 92.62 79 ASP A O 1
ATOM 683 N N . LEU A 1 80 ? -4.063 -23.314 -10.155 1.00 91.38 80 LEU A N 1
ATOM 684 C CA . LEU A 1 80 ? -2.991 -24.287 -10.368 1.00 91.38 80 LEU A CA 1
ATOM 685 C C . LEU A 1 80 ? -3.143 -25.489 -9.430 1.00 91.38 80 LEU A C 1
ATOM 687 O O . LEU A 1 80 ? -3.424 -25.323 -8.242 1.00 91.38 80 LEU A O 1
ATOM 691 N N . ASP A 1 81 ? -2.883 -26.684 -9.957 1.00 90.06 81 ASP A N 1
ATOM 692 C CA . ASP A 1 81 ? -2.952 -27.928 -9.189 1.00 90.06 81 ASP A CA 1
ATOM 693 C C . ASP A 1 81 ? -1.736 -28.109 -8.263 1.00 90.06 81 ASP A C 1
ATOM 695 O O . ASP A 1 81 ? -0.642 -27.585 -8.503 1.00 90.06 81 ASP A O 1
ATOM 699 N N . THR A 1 82 ? -1.898 -28.933 -7.225 1.00 86.50 82 THR A N 1
ATOM 700 C CA . THR A 1 82 ? -0.854 -29.231 -6.225 1.00 86.50 82 THR A CA 1
ATOM 701 C C . THR A 1 82 ? 0.371 -29.953 -6.797 1.00 86.50 82 THR A C 1
ATOM 703 O O . THR A 1 82 ? 1.446 -29.900 -6.203 1.00 86.50 82 THR A O 1
ATOM 706 N N . GLU A 1 83 ? 0.241 -30.602 -7.958 1.00 87.81 83 GLU A N 1
ATOM 707 C CA . GLU A 1 83 ? 1.366 -31.199 -8.693 1.00 87.81 83 GLU A CA 1
ATOM 708 C C . GLU A 1 83 ? 2.193 -30.153 -9.461 1.00 87.81 83 GLU A C 1
ATOM 710 O O . GLU A 1 83 ? 3.364 -30.386 -9.761 1.00 87.81 83 GLU A O 1
ATOM 715 N N . GLN A 1 84 ? 1.605 -28.993 -9.774 1.00 89.94 84 GLN A N 1
ATOM 716 C CA . GLN A 1 84 ? 2.249 -27.926 -10.547 1.00 89.94 84 GLN A CA 1
ATOM 717 C C . GLN A 1 84 ? 2.977 -26.925 -9.651 1.00 89.94 84 GLN A C 1
ATOM 719 O O . GLN A 1 84 ? 4.026 -26.397 -10.029 1.00 89.94 84 GLN A O 1
ATOM 724 N N . ILE A 1 85 ? 2.408 -26.631 -8.481 1.00 91.06 85 ILE A N 1
ATOM 725 C CA . ILE A 1 85 ? 2.943 -25.633 -7.564 1.00 91.06 85 ILE A CA 1
ATOM 726 C C . ILE A 1 85 ? 2.690 -26.034 -6.114 1.00 91.06 85 ILE A C 1
ATOM 728 O O . ILE A 1 85 ? 1.620 -26.502 -5.739 1.00 91.06 85 ILE A O 1
ATOM 732 N N . THR A 1 86 ? 3.695 -25.819 -5.275 1.00 91.94 86 THR A N 1
ATOM 733 C CA . THR A 1 86 ? 3.566 -26.027 -3.829 1.00 91.94 86 THR A CA 1
ATOM 734 C C . THR A 1 86 ? 2.951 -24.803 -3.150 1.00 91.94 86 THR A C 1
ATOM 736 O O . THR A 1 86 ? 3.187 -23.669 -3.573 1.00 91.94 86 THR A O 1
ATOM 739 N N . ASP A 1 87 ? 2.268 -24.996 -2.019 1.00 89.56 87 ASP A N 1
ATOM 740 C CA . ASP A 1 87 ? 1.702 -23.907 -1.201 1.00 89.56 87 ASP A CA 1
ATOM 741 C C . ASP A 1 87 ? 2.727 -22.807 -0.886 1.00 89.56 87 ASP A C 1
ATOM 743 O O . ASP A 1 87 ? 2.432 -21.609 -0.897 1.00 89.56 87 ASP A O 1
ATOM 747 N N . ARG A 1 88 ? 3.980 -23.213 -0.644 1.00 89.38 88 ARG A N 1
ATOM 748 C CA . ARG A 1 88 ? 5.083 -22.287 -0.392 1.00 89.38 88 ARG A CA 1
ATOM 749 C C . ARG A 1 88 ? 5.371 -21.406 -1.607 1.00 89.38 88 ARG A C 1
ATOM 751 O O . ARG A 1 88 ? 5.532 -20.199 -1.449 1.00 89.38 88 ARG A O 1
ATOM 758 N N . GLN A 1 89 ? 5.431 -21.993 -2.799 1.00 89.81 89 GLN A N 1
ATOM 759 C CA . GLN A 1 89 ? 5.659 -21.254 -4.041 1.00 89.81 89 GLN A CA 1
ATOM 760 C C . GLN A 1 89 ? 4.483 -20.330 -4.370 1.00 89.81 89 GLN A C 1
ATOM 762 O O . GLN A 1 89 ? 4.711 -19.215 -4.836 1.00 89.81 89 GLN A O 1
ATOM 767 N N . VAL A 1 90 ? 3.243 -20.732 -4.064 1.00 91.00 90 VAL A N 1
ATOM 768 C CA . VAL A 1 90 ? 2.066 -19.850 -4.170 1.00 91.00 90 VAL A CA 1
ATOM 769 C C . VAL A 1 90 ? 2.236 -18.628 -3.264 1.00 91.00 90 VAL A C 1
ATOM 771 O O . VAL A 1 90 ? 2.092 -17.491 -3.717 1.00 91.00 90 VAL A O 1
ATOM 774 N N . ALA A 1 91 ? 2.620 -18.834 -2.002 1.00 89.06 91 ALA A N 1
ATOM 775 C CA . ALA A 1 91 ? 2.854 -17.744 -1.058 1.00 89.06 91 ALA A CA 1
ATOM 776 C C . ALA A 1 91 ? 4.027 -16.832 -1.469 1.00 89.06 91 ALA A C 1
ATOM 778 O O . ALA A 1 91 ? 3.945 -15.611 -1.321 1.00 89.06 91 ALA A O 1
ATOM 779 N N . GLU A 1 92 ? 5.122 -17.396 -1.983 1.00 88.88 92 GLU A N 1
ATOM 780 C CA . GLU A 1 92 ? 6.268 -16.634 -2.496 1.00 88.88 92 GLU A CA 1
ATOM 781 C C . GLU A 1 92 ? 5.893 -15.818 -3.744 1.00 88.88 92 GLU A C 1
ATOM 783 O O . GLU A 1 92 ? 6.227 -14.633 -3.825 1.00 88.88 92 GLU A O 1
ATOM 788 N N . SER A 1 93 ? 5.127 -16.402 -4.669 1.00 87.25 93 SER A N 1
ATOM 789 C CA . SER A 1 93 ? 4.621 -15.714 -5.860 1.00 87.25 93 SER A CA 1
ATOM 790 C C . SER A 1 93 ? 3.679 -14.568 -5.488 1.00 87.25 93 SER A C 1
ATOM 792 O O . SER A 1 93 ? 3.858 -13.447 -5.965 1.00 87.25 93 SER A O 1
ATOM 794 N N . TYR A 1 94 ? 2.763 -14.782 -4.538 1.00 87.88 94 TYR A N 1
ATOM 795 C CA . TYR A 1 94 ? 1.913 -13.714 -4.008 1.00 87.88 94 TYR A CA 1
ATOM 796 C C . TYR A 1 94 ? 2.739 -12.573 -3.395 1.00 87.88 94 TYR A C 1
ATOM 798 O O . TYR A 1 94 ? 2.517 -11.403 -3.702 1.00 87.88 94 TYR A O 1
ATOM 806 N N . LYS A 1 95 ? 3.761 -12.888 -2.588 1.00 85.44 95 LYS A N 1
ATOM 807 C CA . LYS A 1 95 ? 4.666 -11.872 -2.018 1.00 85.44 95 LYS A CA 1
ATOM 808 C C . LYS A 1 95 ? 5.444 -11.109 -3.091 1.00 85.44 95 LYS A C 1
ATOM 810 O O . LYS A 1 95 ? 5.741 -9.930 -2.898 1.00 85.44 95 LYS A O 1
ATOM 815 N N . SER A 1 96 ? 5.744 -11.735 -4.229 1.00 85.00 96 SER A N 1
ATOM 816 C CA . SER A 1 96 ? 6.411 -11.062 -5.349 1.00 85.00 96 SER A CA 1
ATOM 817 C C . SER A 1 96 ? 5.570 -9.931 -5.959 1.00 85.00 96 SER A C 1
ATOM 819 O O . SER A 1 96 ? 6.135 -8.996 -6.526 1.00 85.00 96 SER A O 1
ATOM 821 N N . LEU A 1 97 ? 4.246 -9.918 -5.751 1.00 83.06 97 LEU A N 1
ATOM 822 C CA . LEU A 1 97 ? 3.376 -8.809 -6.157 1.00 83.06 97 LEU A CA 1
ATOM 823 C C . LEU A 1 97 ? 3.812 -7.475 -5.527 1.00 83.06 97 LEU A C 1
ATOM 825 O O . LEU A 1 97 ? 3.778 -6.432 -6.181 1.00 83.06 97 LEU A O 1
ATOM 829 N N . MET A 1 98 ? 4.338 -7.507 -4.298 1.00 82.19 98 MET A N 1
ATOM 830 C CA . MET A 1 98 ? 4.906 -6.321 -3.648 1.00 82.19 98 MET A CA 1
ATOM 831 C C . MET A 1 98 ? 6.084 -5.730 -4.440 1.00 82.19 98 MET A C 1
ATOM 833 O O . MET A 1 98 ? 6.326 -4.523 -4.386 1.00 82.19 98 MET A O 1
ATOM 837 N N . MET A 1 99 ? 6.823 -6.546 -5.204 1.00 81.25 99 MET A N 1
ATOM 838 C CA . MET A 1 99 ? 7.893 -6.053 -6.080 1.00 81.25 99 MET A CA 1
ATOM 839 C C . MET A 1 99 ? 7.338 -5.232 -7.243 1.00 81.25 99 MET A C 1
ATOM 841 O O . MET A 1 99 ? 7.962 -4.248 -7.649 1.00 81.25 99 MET A O 1
ATOM 845 N N . VAL A 1 100 ? 6.168 -5.604 -7.764 1.00 79.25 100 VAL A N 1
ATOM 846 C CA . VAL A 1 100 ? 5.478 -4.858 -8.822 1.00 79.25 100 VAL A CA 1
ATOM 847 C C . VAL A 1 100 ? 5.033 -3.499 -8.286 1.00 79.25 100 VAL A C 1
ATOM 849 O O . VAL A 1 100 ? 5.349 -2.468 -8.881 1.00 79.25 100 VAL A O 1
ATOM 852 N N . GLU A 1 101 ? 4.394 -3.468 -7.116 1.00 81.94 101 GLU A N 1
ATOM 853 C CA . GLU A 1 101 ? 4.000 -2.215 -6.458 1.00 81.94 101 GLU A CA 1
ATOM 854 C C . GLU A 1 101 ? 5.195 -1.308 -6.166 1.00 81.94 101 GLU A C 1
ATOM 856 O O . GLU A 1 101 ? 5.145 -0.099 -6.412 1.00 81.94 101 GLU A O 1
ATOM 861 N N . LYS A 1 102 ? 6.295 -1.892 -5.676 1.00 81.00 102 LYS A N 1
ATOM 862 C CA . LYS A 1 102 ? 7.548 -1.169 -5.463 1.00 81.00 102 LYS A CA 1
ATOM 863 C C . LYS A 1 102 ? 8.075 -0.589 -6.773 1.00 81.00 102 LYS A C 1
ATOM 865 O O . LYS A 1 102 ? 8.403 0.588 -6.812 1.00 81.00 102 LYS A O 1
ATOM 870 N N . SER A 1 103 ? 8.066 -1.358 -7.857 1.00 80.19 103 SER A N 1
ATOM 871 C CA . SER A 1 103 ? 8.512 -0.888 -9.174 1.00 80.19 103 SER A CA 1
ATOM 872 C C . SER A 1 103 ? 7.663 0.281 -9.689 1.00 80.19 103 SER A C 1
ATOM 874 O O . SER A 1 103 ? 8.197 1.262 -10.203 1.00 80.19 103 SER A O 1
ATOM 876 N N . PHE A 1 104 ? 6.342 0.241 -9.489 1.00 76.25 104 PHE A N 1
ATOM 877 C CA . PHE A 1 104 ? 5.465 1.373 -9.807 1.00 76.25 104 PHE A CA 1
ATOM 878 C C . PHE A 1 104 ? 5.723 2.598 -8.927 1.00 76.25 104 PHE A C 1
ATOM 880 O O . PHE A 1 104 ? 5.593 3.731 -9.396 1.00 76.25 104 PHE A O 1
ATOM 887 N N . ARG A 1 105 ? 6.075 2.392 -7.656 1.00 79.75 105 ARG A N 1
ATOM 888 C CA . ARG A 1 105 ? 6.479 3.472 -6.753 1.00 79.75 105 ARG A CA 1
ATOM 889 C C . ARG A 1 105 ? 7.784 4.109 -7.222 1.00 79.75 105 ARG A C 1
ATOM 891 O O . ARG A 1 105 ? 7.815 5.329 -7.344 1.00 79.75 105 ARG A O 1
ATOM 898 N N . ASP A 1 106 ? 8.786 3.298 -7.557 1.00 74.06 106 ASP A N 1
ATOM 899 C CA . ASP A 1 106 ? 10.095 3.734 -8.057 1.00 74.06 106 ASP A CA 1
ATOM 900 C C . ASP A 1 106 ? 9.941 4.587 -9.335 1.00 74.06 106 ASP A C 1
ATOM 902 O O . ASP A 1 106 ? 10.532 5.663 -9.442 1.00 74.06 106 ASP A O 1
ATOM 906 N N . ILE A 1 107 ? 9.064 4.183 -10.268 1.00 75.06 107 ILE A N 1
ATOM 907 C CA . ILE A 1 107 ? 8.724 4.984 -11.462 1.00 75.06 107 ILE A CA 1
ATOM 908 C C . ILE A 1 107 ? 8.204 6.380 -11.091 1.00 75.06 107 ILE A C 1
ATOM 910 O O . ILE A 1 107 ? 8.559 7.382 -11.719 1.00 75.06 107 ILE A O 1
ATOM 914 N N . LYS A 1 108 ? 7.320 6.458 -10.096 1.00 72.25 108 LYS A N 1
ATOM 915 C CA . LYS A 1 108 ? 6.661 7.713 -9.718 1.00 72.25 108 LYS A CA 1
ATOM 916 C C . LYS A 1 108 ? 7.594 8.643 -8.945 1.00 72.25 108 LYS A C 1
ATOM 918 O O . LYS A 1 108 ? 7.539 9.850 -9.165 1.00 72.25 108 LYS A O 1
ATOM 923 N N . SER A 1 109 ? 8.419 8.106 -8.046 1.00 72.06 109 SER A N 1
ATOM 924 C CA . SER A 1 109 ? 9.274 8.903 -7.160 1.00 72.06 109 SER A CA 1
ATOM 925 C C . SER A 1 109 ? 10.637 9.228 -7.771 1.00 72.06 109 SER A C 1
ATOM 927 O O . SER A 1 109 ? 11.001 10.398 -7.823 1.00 72.06 109 SER A O 1
ATOM 929 N N . GLN A 1 110 ? 11.364 8.218 -8.254 1.00 66.69 110 GLN A N 1
ATOM 930 C CA . GLN A 1 110 ? 12.770 8.335 -8.661 1.00 66.69 110 GLN A CA 1
ATOM 931 C C . GLN A 1 110 ? 12.892 8.803 -10.111 1.00 66.69 110 GLN A C 1
ATOM 933 O O . GLN A 1 110 ? 13.558 9.787 -10.411 1.00 66.69 110 GLN A O 1
ATOM 938 N N . ILE A 1 111 ? 12.160 8.149 -11.017 1.00 66.19 111 ILE A N 1
ATOM 939 C CA . ILE A 1 111 ? 12.137 8.521 -12.441 1.00 66.19 111 ILE A CA 1
ATOM 940 C C . ILE A 1 111 ? 11.299 9.801 -12.655 1.00 66.19 111 ILE A C 1
ATOM 942 O O . ILE A 1 111 ? 11.367 10.434 -13.708 1.00 66.19 111 ILE A O 1
ATOM 946 N N . LYS A 1 112 ? 10.531 10.228 -11.636 1.00 67.12 112 LYS A N 1
ATOM 947 C CA . LYS A 1 112 ? 9.670 11.423 -11.655 1.00 67.12 112 LYS A CA 1
ATOM 948 C C . LYS A 1 112 ? 8.800 11.471 -12.911 1.00 67.12 112 LYS A C 1
ATOM 950 O O . LYS A 1 112 ? 8.638 12.532 -13.518 1.00 67.12 112 LYS A O 1
ATOM 955 N N . VAL A 1 113 ? 8.220 10.333 -13.304 1.00 63.34 113 VAL A N 1
ATOM 956 C CA . VAL A 1 113 ? 7.217 10.297 -14.374 1.00 63.34 113 VAL A CA 1
ATOM 957 C C . VAL A 1 113 ? 6.027 11.138 -13.923 1.00 63.34 113 VAL A C 1
ATOM 959 O O . VAL A 1 113 ? 5.145 10.686 -13.192 1.00 63.34 113 VAL A O 1
ATOM 962 N N . ARG A 1 114 ? 6.026 12.415 -14.307 1.00 61.38 114 ARG A N 1
ATOM 963 C CA . ARG A 1 114 ? 4.934 13.324 -13.982 1.00 61.38 114 ARG A CA 1
ATOM 964 C C . ARG A 1 114 ? 3.705 12.916 -14.789 1.00 61.38 114 ARG A C 1
ATOM 966 O O . ARG A 1 114 ? 3.851 12.518 -15.945 1.00 61.38 114 ARG A O 1
ATOM 973 N N . PRO A 1 115 ? 2.493 13.073 -14.236 1.00 59.41 115 PRO A N 1
ATOM 974 C CA . PRO A 1 115 ? 1.278 12.921 -15.015 1.00 59.41 115 PRO A CA 1
ATOM 975 C C . PRO A 1 115 ? 1.263 13.968 -16.133 1.00 59.41 115 PRO A C 1
ATOM 977 O O . PRO A 1 115 ? 0.981 15.144 -15.900 1.00 59.41 115 PRO A O 1
ATOM 980 N N . ILE A 1 116 ? 1.574 13.555 -17.360 1.00 66.06 116 ILE A N 1
ATOM 981 C CA . ILE A 1 116 ? 1.378 14.391 -18.540 1.00 66.06 116 ILE A CA 1
ATOM 982 C C . ILE A 1 116 ? -0.001 14.042 -19.090 1.00 66.06 116 ILE A C 1
ATOM 984 O O . ILE A 1 116 ? -0.252 12.914 -19.514 1.00 66.06 116 ILE A O 1
ATOM 988 N N . ARG A 1 117 ? -0.925 15.008 -19.065 1.00 75.75 117 ARG A N 1
ATOM 989 C CA . ARG A 1 117 ? -2.283 14.820 -19.592 1.00 75.75 117 ARG A CA 1
ATOM 990 C C . ARG A 1 117 ? -2.231 14.694 -21.115 1.00 75.75 117 ARG A C 1
ATOM 992 O O . ARG A 1 117 ? -2.277 15.681 -21.849 1.00 75.75 117 ARG A O 1
ATOM 999 N N . HIS A 1 118 ? -2.090 13.464 -21.594 1.00 79.12 118 HIS A N 1
ATOM 1000 C CA . HIS A 1 118 ? -2.151 13.124 -23.007 1.00 79.12 118 HIS A CA 1
ATOM 1001 C C . HIS A 1 118 ? -3.577 12.734 -23.395 1.00 79.12 118 HIS A C 1
ATOM 1003 O O . HIS A 1 118 ? -4.154 11.828 -22.813 1.00 79.12 118 HIS A O 1
ATOM 1009 N N . TRP A 1 119 ? -4.113 13.386 -24.426 1.00 83.81 119 TRP A N 1
ATOM 1010 C CA . TRP A 1 119 ? -5.472 13.137 -24.930 1.00 83.81 119 TRP A CA 1
ATOM 1011 C C . TRP A 1 119 ? -5.482 12.325 -26.234 1.00 83.81 119 TRP A C 1
ATOM 1013 O O . TRP A 1 119 ? -6.488 11.746 -26.619 1.00 83.81 119 TRP A O 1
ATOM 1023 N N . LYS A 1 120 ? -4.342 12.271 -26.937 1.00 91.31 120 LYS A N 1
ATOM 1024 C CA . LYS A 1 120 ? -4.187 11.512 -28.186 1.00 91.31 120 LYS A CA 1
ATOM 1025 C C . LYS A 1 120 ? -3.634 10.120 -27.882 1.00 91.31 120 LYS A C 1
ATOM 1027 O O . LYS A 1 120 ? -2.540 10.023 -27.325 1.00 91.31 120 LYS A O 1
ATOM 1032 N N . ASN A 1 121 ? -4.303 9.072 -28.370 1.00 89.44 121 ASN A N 1
ATOM 1033 C CA . ASN A 1 121 ? -3.911 7.663 -28.189 1.00 89.44 121 ASN A CA 1
ATOM 1034 C C . ASN A 1 121 ? -2.421 7.388 -28.454 1.00 89.44 121 ASN A C 1
ATOM 1036 O O . ASN A 1 121 ? -1.758 6.712 -27.671 1.00 89.44 121 ASN A O 1
ATOM 1040 N N . ARG A 1 122 ? -1.853 7.966 -29.523 1.00 93.31 122 ARG A N 1
ATOM 1041 C CA . ARG A 1 122 ? -0.424 7.811 -29.849 1.00 93.31 122 ARG A CA 1
ATOM 1042 C C . ARG A 1 122 ? 0.501 8.336 -28.745 1.00 93.31 122 ARG A C 1
ATOM 1044 O O . ARG A 1 122 ? 1.504 7.701 -28.447 1.00 93.31 122 ARG A O 1
ATOM 1051 N N . ARG A 1 123 ? 0.177 9.491 -28.150 1.00 87.81 123 ARG A N 1
ATOM 1052 C CA . ARG A 1 123 ? 1.002 10.120 -27.103 1.00 87.81 123 ARG A CA 1
ATOM 1053 C C . ARG A 1 123 ? 0.905 9.360 -25.783 1.00 87.81 123 ARG A C 1
ATOM 1055 O O . ARG A 1 123 ? 1.919 9.202 -25.121 1.00 87.81 123 ARG A O 1
ATOM 1062 N N . ILE A 1 124 ? -0.27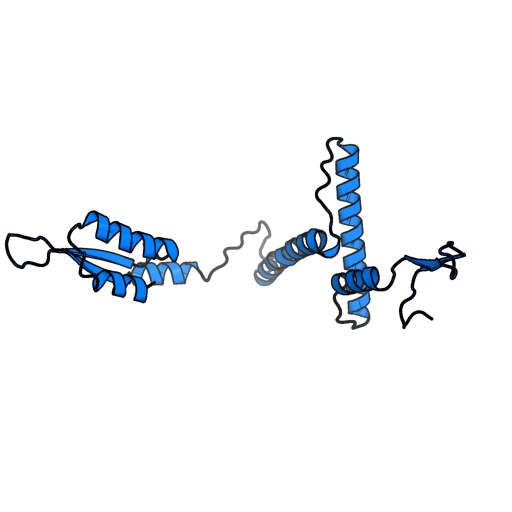9 8.834 -25.460 1.00 85.88 124 ILE A N 1
ATOM 1063 C CA . ILE A 1 124 ? -0.482 7.962 -24.295 1.00 85.88 124 ILE A CA 1
ATOM 1064 C C . ILE A 1 124 ? 0.409 6.718 -24.413 1.00 85.88 124 ILE A C 1
ATOM 1066 O O . ILE A 1 124 ? 1.207 6.453 -23.519 1.00 85.88 124 ILE A O 1
ATOM 1070 N N . ARG A 1 125 ? 0.344 6.004 -25.550 1.00 88.69 125 ARG A N 1
ATOM 1071 C CA . ARG A 1 125 ? 1.175 4.810 -25.788 1.00 88.69 125 ARG A CA 1
ATOM 1072 C C . ARG A 1 125 ? 2.671 5.109 -25.714 1.00 88.69 125 ARG A C 1
ATOM 1074 O O . ARG A 1 125 ? 3.399 4.376 -25.057 1.00 88.69 125 ARG A O 1
ATOM 1081 N N . ALA A 1 126 ? 3.119 6.197 -26.343 1.00 90.06 126 ALA A N 1
ATOM 1082 C CA . ALA A 1 126 ? 4.524 6.597 -26.309 1.00 90.06 126 ALA A CA 1
ATOM 1083 C C . ALA A 1 126 ? 5.004 6.915 -24.883 1.00 90.06 126 ALA A C 1
ATOM 1085 O O . ALA A 1 126 ? 6.085 6.488 -24.494 1.00 90.06 126 ALA A O 1
ATOM 1086 N N . HIS A 1 127 ? 4.195 7.623 -24.089 1.00 84.81 127 HIS A N 1
ATOM 1087 C CA . HIS A 1 127 ? 4.537 7.938 -22.705 1.00 84.81 127 HIS A CA 1
ATOM 1088 C C . HIS A 1 127 ? 4.648 6.675 -21.847 1.00 84.81 127 HIS A C 1
ATOM 1090 O O . HIS A 1 127 ? 5.666 6.488 -21.189 1.00 84.81 127 HIS A O 1
ATOM 1096 N N . ILE A 1 128 ? 3.660 5.774 -21.914 1.00 84.00 128 ILE A N 1
ATOM 1097 C CA . ILE A 1 128 ? 3.697 4.491 -21.193 1.00 84.00 128 ILE A CA 1
ATOM 1098 C C . ILE A 1 128 ? 4.945 3.688 -21.586 1.00 84.00 128 ILE A C 1
ATOM 1100 O O . ILE A 1 128 ? 5.639 3.170 -20.715 1.00 84.00 128 ILE A O 1
ATOM 1104 N N . TYR A 1 129 ? 5.267 3.642 -22.881 1.00 88.31 129 TYR A N 1
ATOM 1105 C CA . TYR A 1 129 ? 6.450 2.950 -23.386 1.00 88.31 129 TYR A CA 1
ATOM 1106 C C . TYR A 1 129 ? 7.756 3.533 -22.829 1.00 88.31 129 TYR A C 1
ATOM 1108 O O . TYR A 1 129 ? 8.607 2.786 -22.358 1.00 88.31 129 TYR A O 1
ATOM 1116 N N . LEU A 1 130 ? 7.898 4.862 -22.803 1.00 86.75 130 LEU A N 1
ATOM 1117 C CA . LEU A 1 130 ? 9.067 5.523 -22.210 1.00 86.75 130 LEU A CA 1
ATOM 1118 C C . LEU A 1 130 ? 9.193 5.244 -20.706 1.00 86.75 130 LEU A C 1
ATOM 1120 O O . LEU A 1 130 ? 10.295 5.001 -20.219 1.00 86.75 130 LEU A O 1
ATOM 1124 N N . CYS A 1 131 ? 8.076 5.233 -19.976 1.00 82.44 131 CYS A N 1
ATOM 1125 C CA . CYS A 1 131 ? 8.073 4.908 -18.547 1.00 82.44 131 CYS A CA 1
ATOM 1126 C C . CYS A 1 131 ? 8.530 3.469 -18.303 1.00 82.44 131 CYS A C 1
ATOM 1128 O O . CYS A 1 131 ? 9.349 3.216 -17.422 1.00 82.44 131 CYS A O 1
ATOM 1130 N N . TYR A 1 132 ? 8.026 2.536 -19.114 1.00 85.38 132 TYR A N 1
ATOM 1131 C CA . TYR A 1 132 ? 8.427 1.138 -19.060 1.00 85.38 132 TYR A CA 1
ATOM 1132 C C . TYR A 1 132 ? 9.914 0.958 -19.390 1.00 85.38 132 TYR A C 1
ATOM 1134 O O . TYR A 1 132 ? 10.620 0.280 -18.651 1.00 85.38 132 TYR A O 1
ATOM 1142 N N . LEU A 1 133 ? 10.414 1.612 -20.445 1.00 89.62 133 LEU A N 1
ATOM 1143 C CA . LEU A 1 133 ? 11.834 1.576 -20.807 1.00 89.62 133 LEU A CA 1
ATOM 1144 C C . LEU A 1 133 ? 12.733 2.113 -19.691 1.00 89.62 133 LEU A C 1
ATOM 1146 O O . LEU A 1 133 ? 13.770 1.522 -19.401 1.00 89.62 133 LEU A O 1
ATOM 1150 N N . SER A 1 134 ? 12.336 3.214 -19.052 1.00 86.56 134 SER A N 1
ATOM 1151 C CA . SER A 1 134 ? 13.096 3.789 -17.944 1.00 86.56 134 SER A CA 1
ATOM 1152 C C . SER A 1 134 ? 13.138 2.850 -16.733 1.00 86.56 134 SER A C 1
ATOM 1154 O O . SER A 1 134 ? 14.212 2.630 -16.171 1.00 86.56 134 SER A O 1
ATOM 1156 N N . LEU A 1 135 ? 12.006 2.222 -16.382 1.00 85.44 135 LEU A N 1
ATOM 1157 C CA . LEU A 1 135 ? 11.970 1.195 -15.338 1.00 85.44 135 LEU A CA 1
ATOM 1158 C C . LEU A 1 135 ? 12.863 0.004 -15.694 1.00 85.44 135 LEU A C 1
ATOM 1160 O O . LEU A 1 135 ? 13.648 -0.443 -14.859 1.00 85.44 135 LEU A O 1
ATOM 1164 N N . TRP A 1 136 ? 12.744 -0.508 -16.920 1.00 89.00 136 TRP A N 1
ATOM 1165 C CA . TRP A 1 136 ? 13.536 -1.640 -17.390 1.00 89.00 136 TRP A CA 1
ATOM 1166 C C . TRP A 1 136 ? 15.033 -1.347 -17.283 1.00 89.00 136 TRP A C 1
ATOM 1168 O O . TRP A 1 136 ? 15.775 -2.155 -16.729 1.00 89.00 136 TRP A O 1
ATOM 1178 N N . LEU A 1 137 ? 15.465 -0.163 -17.727 1.00 88.69 137 LEU A N 1
ATOM 1179 C CA . LEU A 1 137 ? 16.859 0.258 -17.635 1.00 88.69 137 LEU A CA 1
ATOM 1180 C C . LEU A 1 137 ? 17.320 0.370 -16.177 1.00 88.69 137 LEU A C 1
ATOM 1182 O O . LEU A 1 137 ? 18.390 -0.124 -15.833 1.00 88.69 137 LEU A O 1
ATOM 1186 N N . SER A 1 138 ? 16.502 0.962 -15.303 1.00 87.00 138 SER A N 1
ATOM 1187 C CA . SER A 1 138 ? 16.804 1.061 -13.872 1.00 87.00 138 SER A CA 1
ATOM 1188 C C . SER A 1 138 ? 16.985 -0.323 -13.233 1.00 87.00 138 SER A C 1
ATOM 1190 O O . SER A 1 138 ? 17.989 -0.562 -12.561 1.00 87.00 138 SER A O 1
ATOM 1192 N N . LYS A 1 139 ? 16.087 -1.280 -13.516 1.00 86.75 139 LYS A N 1
ATOM 1193 C CA . LYS A 1 139 ? 16.206 -2.663 -13.020 1.00 86.75 139 LYS A CA 1
ATOM 1194 C C . LYS A 1 139 ? 17.365 -3.430 -13.639 1.00 86.75 139 LYS A C 1
ATOM 1196 O O . LYS A 1 139 ? 18.008 -4.214 -12.944 1.00 86.75 139 LYS A O 1
ATOM 1201 N N . TYR A 1 140 ? 17.680 -3.184 -14.906 1.00 90.44 140 TYR A N 1
ATOM 1202 C CA . TYR A 1 140 ? 18.872 -3.740 -15.537 1.00 90.44 140 TYR A CA 1
ATOM 1203 C C . TYR A 1 140 ? 20.148 -3.287 -14.811 1.00 90.44 140 TYR A C 1
ATOM 1205 O O . TYR A 1 140 ? 20.994 -4.119 -14.484 1.00 90.44 140 TYR A O 1
ATOM 1213 N N . ILE A 1 141 ? 20.256 -1.992 -14.490 1.00 88.88 141 ILE A N 1
ATOM 1214 C CA . ILE A 1 141 ? 21.384 -1.447 -13.722 1.00 88.88 141 ILE A CA 1
ATOM 1215 C C . ILE A 1 141 ? 21.418 -2.056 -12.314 1.00 88.88 141 ILE A C 1
ATOM 1217 O O . ILE A 1 141 ? 22.476 -2.523 -11.899 1.00 88.88 141 ILE A O 1
ATOM 1221 N N . GLU A 1 142 ? 20.281 -2.135 -11.608 1.00 88.25 142 GLU A N 1
ATOM 1222 C CA . GLU A 1 142 ? 20.206 -2.773 -10.281 1.00 88.25 142 GLU A CA 1
ATOM 1223 C C . GLU A 1 142 ? 20.721 -4.218 -10.321 1.00 88.25 142 GLU A C 1
ATOM 1225 O O . GLU A 1 142 ? 21.482 -4.632 -9.448 1.00 88.25 142 GLU A O 1
ATOM 1230 N N . ASN A 1 143 ? 20.340 -4.991 -11.340 1.00 89.19 143 ASN A N 1
ATOM 1231 C CA . ASN A 1 143 ? 20.792 -6.373 -11.492 1.00 89.19 143 ASN A CA 1
ATOM 1232 C C . ASN A 1 143 ? 22.298 -6.450 -11.767 1.00 89.19 143 ASN A C 1
ATOM 1234 O O . ASN A 1 143 ? 22.999 -7.224 -11.118 1.00 89.19 143 ASN A O 1
ATOM 1238 N N . LYS A 1 144 ? 22.821 -5.599 -12.657 1.00 92.12 144 LYS A N 1
ATOM 1239 C CA . LYS A 1 144 ? 24.264 -5.519 -12.934 1.00 92.12 144 LYS A CA 1
ATOM 1240 C C . LYS A 1 144 ? 25.074 -5.073 -11.717 1.00 92.12 144 LYS A C 1
ATOM 1242 O O . LYS A 1 144 ? 26.217 -5.488 -11.553 1.00 92.12 144 LYS A O 1
ATOM 1247 N N . TRP A 1 145 ? 24.498 -4.241 -10.857 1.00 91.88 145 TRP A N 1
ATOM 1248 C CA . TRP A 1 145 ? 25.108 -3.825 -9.596 1.00 91.88 145 TRP A CA 1
ATOM 1249 C C . TRP A 1 145 ? 25.122 -4.945 -8.565 1.00 91.88 145 TRP A C 1
ATOM 1251 O O . TRP A 1 145 ? 26.157 -5.163 -7.938 1.00 91.88 145 TRP A O 1
ATOM 1261 N N . LYS A 1 146 ? 24.031 -5.712 -8.452 1.00 88.12 146 LYS A N 1
ATOM 1262 C CA . LYS A 1 146 ? 23.976 -6.908 -7.600 1.00 88.12 146 LYS A CA 1
ATOM 1263 C C . LYS A 1 146 ? 25.017 -7.947 -8.003 1.00 88.12 146 LYS A C 1
ATOM 1265 O O . LYS A 1 146 ? 25.721 -8.443 -7.134 1.00 88.12 146 LYS A O 1
ATOM 1270 N N . GLU A 1 147 ? 25.175 -8.213 -9.302 1.00 91.75 147 GLU A N 1
ATOM 1271 C CA . GLU A 1 147 ? 26.234 -9.097 -9.827 1.00 91.75 147 GLU A CA 1
ATOM 1272 C C . GLU A 1 147 ? 27.644 -8.645 -9.397 1.00 91.75 147 GLU A C 1
ATOM 1274 O O . GLU A 1 147 ? 28.550 -9.463 -9.265 1.00 91.75 147 GLU A O 1
ATOM 1279 N N . ARG A 1 148 ? 27.835 -7.341 -9.160 1.00 91.81 148 ARG A N 1
ATOM 1280 C CA . ARG A 1 148 ? 29.105 -6.727 -8.744 1.00 91.81 148 ARG A CA 1
ATOM 1281 C C . ARG A 1 148 ? 29.183 -6.430 -7.241 1.00 91.81 148 ARG A C 1
ATOM 1283 O O . ARG A 1 148 ? 30.118 -5.756 -6.821 1.00 91.81 148 ARG A O 1
ATOM 1290 N N . ASN A 1 149 ? 28.229 -6.909 -6.437 1.00 89.44 149 ASN A N 1
ATOM 1291 C CA . ASN A 1 149 ? 28.126 -6.651 -4.993 1.00 89.44 149 ASN A CA 1
ATOM 1292 C C . ASN A 1 149 ? 28.050 -5.159 -4.604 1.00 89.44 149 ASN A C 1
ATOM 1294 O O . ASN A 1 149 ? 28.468 -4.766 -3.515 1.00 89.44 149 ASN A O 1
ATOM 1298 N N . ILE A 1 150 ? 27.500 -4.312 -5.476 1.00 87.94 150 ILE A N 1
ATOM 1299 C CA . ILE A 1 150 ? 27.236 -2.903 -5.168 1.00 87.94 150 ILE A CA 1
ATOM 1300 C C . ILE A 1 150 ? 25.897 -2.819 -4.423 1.00 87.94 150 ILE A C 1
ATOM 1302 O O . ILE A 1 150 ? 24.869 -3.257 -4.939 1.00 87.94 150 ILE A O 1
ATOM 1306 N N . SER A 1 151 ? 25.900 -2.259 -3.210 1.00 80.25 151 SER A N 1
ATOM 1307 C CA . SER A 1 151 ? 24.728 -2.217 -2.316 1.00 80.25 151 SER A CA 1
ATOM 1308 C C . SER A 1 151 ? 23.852 -0.965 -2.459 1.00 80.25 151 SER A C 1
ATOM 1310 O O . SER A 1 151 ? 22.793 -0.876 -1.835 1.00 80.25 151 SER A O 1
ATOM 1312 N N . THR A 1 152 ? 24.270 0.008 -3.268 1.00 80.25 152 THR A N 1
ATOM 1313 C CA . THR A 1 152 ? 23.562 1.282 -3.437 1.00 80.25 152 THR A CA 1
ATOM 1314 C C . THR A 1 152 ? 22.287 1.125 -4.271 1.00 80.25 152 THR A C 1
ATOM 1316 O O . THR A 1 152 ? 22.211 0.299 -5.181 1.00 80.25 152 THR A O 1
ATOM 1319 N N . GLN A 1 153 ? 21.271 1.944 -3.988 1.00 79.62 153 GLN A N 1
ATOM 1320 C CA . GLN A 1 153 ? 20.055 2.011 -4.799 1.00 79.62 153 GLN A CA 1
ATOM 1321 C C . GLN A 1 153 ? 20.292 2.865 -6.046 1.00 79.62 153 GLN A C 1
ATOM 1323 O O . GLN A 1 153 ? 20.750 4.002 -5.941 1.00 79.62 153 GLN A O 1
ATOM 1328 N N . VAL A 1 154 ? 19.925 2.339 -7.219 1.00 81.88 154 VAL A N 1
ATOM 1329 C CA . VAL A 1 154 ? 20.100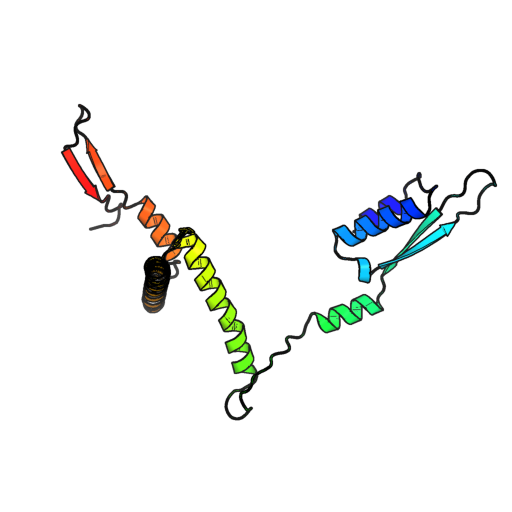 3.034 -8.507 1.00 81.88 154 VAL A CA 1
ATOM 1330 C C . VAL A 1 154 ? 19.430 4.398 -8.502 1.00 81.88 154 VAL A C 1
ATOM 1332 O O . VAL A 1 154 ? 20.018 5.369 -8.962 1.00 81.88 154 VAL A O 1
ATOM 1335 N N . GLY A 1 155 ? 18.228 4.483 -7.938 1.00 78.94 155 GLY A N 1
ATOM 1336 C CA . GLY A 1 155 ? 17.496 5.734 -7.839 1.00 78.94 155 GLY A CA 1
ATOM 1337 C C . GLY A 1 155 ? 18.271 6.839 -7.103 1.00 78.94 155 GLY A C 1
ATOM 1338 O O . GLY A 1 155 ? 18.516 7.899 -7.673 1.00 78.94 155 GLY A O 1
ATOM 1339 N N . SER A 1 156 ? 18.737 6.568 -5.880 1.00 77.88 156 SER A N 1
ATOM 1340 C CA . SER A 1 156 ? 19.502 7.542 -5.091 1.00 77.88 156 SER A CA 1
ATOM 1341 C C . SER A 1 156 ? 20.788 7.979 -5.795 1.00 77.88 156 SER A C 1
ATOM 1343 O O . SER A 1 156 ? 21.162 9.145 -5.732 1.00 77.88 156 SER A O 1
ATOM 1345 N N . THR A 1 157 ? 21.453 7.064 -6.506 1.00 81.12 157 THR A N 1
ATOM 1346 C CA . THR A 1 157 ? 22.629 7.413 -7.310 1.00 81.12 157 THR A CA 1
ATOM 1347 C C . THR A 1 157 ? 22.273 8.274 -8.517 1.00 81.12 157 THR A C 1
ATOM 1349 O O . THR A 1 157 ? 23.032 9.178 -8.839 1.00 81.12 157 THR A O 1
ATOM 1352 N N . LEU A 1 158 ? 21.136 8.033 -9.178 1.00 77.88 158 LEU A N 1
ATOM 1353 C CA . LEU A 1 158 ? 20.665 8.884 -10.273 1.00 77.88 158 LEU A CA 1
ATOM 1354 C C . LEU A 1 158 ? 20.329 10.297 -9.784 1.00 77.88 158 LEU A C 1
ATOM 1356 O O . LEU A 1 158 ? 20.678 11.259 -10.459 1.00 77.88 158 LEU A O 1
ATOM 1360 N N . GLU A 1 159 ? 19.711 10.438 -8.610 1.00 77.44 159 GLU A N 1
ATOM 1361 C CA . GLU A 1 159 ? 19.471 11.748 -7.987 1.00 77.44 159 GLU A CA 1
ATOM 1362 C C . GLU A 1 159 ? 20.791 12.455 -7.648 1.00 77.44 159 GLU A C 1
ATOM 1364 O O . GLU A 1 159 ? 20.975 13.634 -7.946 1.00 77.44 159 GLU A O 1
ATOM 1369 N N . GLU A 1 160 ? 21.748 11.726 -7.074 1.00 77.19 160 GLU A N 1
ATOM 1370 C CA . GLU A 1 160 ? 23.080 12.255 -6.788 1.00 77.19 160 GLU A CA 1
ATOM 1371 C C . GLU A 1 160 ? 23.829 12.655 -8.070 1.00 77.19 160 GLU A C 1
ATOM 1373 O O . GLU A 1 160 ? 24.531 13.666 -8.094 1.00 77.19 160 GLU A O 1
ATOM 1378 N N . TRP A 1 161 ? 23.667 11.888 -9.149 1.00 76.12 161 TRP A N 1
ATOM 1379 C CA . TRP A 1 161 ? 24.216 12.206 -10.463 1.00 76.12 161 TRP A CA 1
ATOM 1380 C C . TRP A 1 161 ? 23.564 13.440 -11.071 1.00 76.12 161 TRP A C 1
ATOM 1382 O O . TRP A 1 161 ? 24.296 14.269 -11.587 1.00 76.12 161 TRP A O 1
ATOM 1392 N N . ASP A 1 162 ? 22.248 13.616 -10.972 1.00 71.88 162 ASP A N 1
ATOM 1393 C CA . ASP A 1 162 ? 21.559 14.831 -11.437 1.00 71.88 162 ASP A CA 1
ATOM 1394 C C . ASP A 1 162 ? 22.116 16.083 -10.734 1.00 71.88 162 ASP A C 1
ATOM 1396 O O . ASP A 1 162 ? 22.367 17.111 -11.358 1.00 71.88 162 ASP A O 1
ATOM 1400 N N . HIS A 1 163 ? 22.429 15.969 -9.439 1.00 70.06 163 HIS A N 1
ATOM 1401 C CA . HIS A 1 163 ? 23.079 17.038 -8.679 1.00 70.06 163 HIS A CA 1
ATOM 1402 C C . HIS A 1 163 ? 24.558 17.260 -9.037 1.00 70.06 163 HIS A C 1
ATOM 1404 O O . HIS A 1 163 ? 25.041 18.391 -8.965 1.00 70.06 163 HIS A O 1
ATOM 1410 N N . LYS A 1 164 ? 25.303 16.201 -9.376 1.00 66.88 164 LYS A N 1
ATOM 1411 C CA . LYS A 1 164 ? 26.755 16.269 -9.632 1.00 66.88 164 LYS A CA 1
ATOM 1412 C C . LYS A 1 164 ? 27.114 16.537 -11.093 1.00 66.88 164 LYS A C 1
ATOM 1414 O O . LYS A 1 164 ? 28.121 17.192 -11.339 1.00 66.88 164 LYS A O 1
ATOM 1419 N N . LEU A 1 165 ? 26.304 16.052 -12.029 1.00 64.56 165 LEU A N 1
ATOM 1420 C CA . LEU A 1 165 ? 26.455 16.169 -13.480 1.00 64.56 165 LEU A CA 1
ATOM 1421 C C . LEU A 1 165 ? 25.625 17.335 -14.031 1.00 64.56 165 LEU A C 1
ATOM 1423 O O . LEU A 1 165 ? 25.006 17.225 -15.087 1.00 64.56 165 LEU A O 1
ATOM 1427 N N . LEU A 1 166 ? 25.600 18.464 -13.323 1.00 64.75 166 LEU A N 1
ATOM 1428 C CA . LEU A 1 166 ? 24.991 19.681 -13.849 1.00 64.75 166 LEU A CA 1
ATOM 1429 C C . LEU A 1 166 ? 25.821 20.206 -15.025 1.00 64.75 166 LEU A C 1
ATOM 1431 O O . LEU A 1 166 ? 27.056 20.178 -15.009 1.00 64.75 166 LEU A O 1
ATOM 1435 N N . MET A 1 167 ? 25.133 20.689 -16.055 1.00 62.53 167 MET A N 1
ATOM 1436 C CA . MET A 1 167 ? 25.771 21.394 -17.159 1.00 62.53 167 MET A CA 1
ATOM 1437 C C . MET A 1 167 ? 26.297 22.727 -16.624 1.00 62.53 167 MET A C 1
ATOM 1439 O O . MET A 1 167 ? 25.522 23.561 -16.159 1.00 62.53 167 MET A O 1
ATOM 1443 N N . CYS A 1 168 ? 27.617 22.894 -16.621 1.00 65.88 168 CYS A N 1
ATOM 1444 C CA . CYS A 1 168 ? 28.263 24.096 -16.121 1.00 65.88 168 CYS A CA 1
ATOM 1445 C C . CYS A 1 168 ? 28.679 24.981 -17.290 1.00 65.88 168 CYS A C 1
ATOM 1447 O O . CYS A 1 168 ? 29.400 24.557 -18.199 1.00 65.88 168 CYS A O 1
ATOM 1449 N N . GLU A 1 169 ? 28.243 26.231 -17.223 1.00 73.75 169 GLU A N 1
ATOM 1450 C CA . GLU A 1 169 ? 28.722 27.301 -18.083 1.00 73.75 169 GLU A CA 1
ATOM 1451 C C . GLU A 1 169 ? 29.954 27.918 -17.420 1.00 73.75 169 GLU A C 1
ATOM 1453 O O . GLU A 1 169 ? 29.900 28.381 -16.278 1.00 73.75 169 GLU A O 1
ATOM 1458 N N . LYS A 1 170 ? 31.092 27.895 -18.116 1.00 73.88 170 LYS A N 1
ATOM 1459 C CA . LYS A 1 170 ? 32.229 28.734 -17.748 1.00 73.88 170 LYS A CA 1
ATOM 1460 C C . LYS A 1 170 ? 31.977 30.119 -18.312 1.00 73.88 170 LYS A C 1
ATOM 1462 O O . LYS A 1 170 ? 31.798 30.279 -19.521 1.00 73.88 170 LYS A O 1
ATOM 1467 N N . VAL A 1 171 ? 31.984 31.098 -17.423 1.00 80.62 171 VAL A N 1
ATOM 1468 C CA . VAL A 1 171 ? 31.742 32.498 -17.747 1.00 80.62 171 VAL A CA 1
ATOM 1469 C C . VAL A 1 171 ? 33.049 33.263 -17.563 1.00 80.62 171 VAL A C 1
ATOM 1471 O O . VAL A 1 171 ? 33.797 32.990 -16.620 1.00 80.62 171 VAL A O 1
ATOM 1474 N N . ASP A 1 172 ? 33.357 34.176 -18.479 1.00 79.75 172 ASP A N 1
ATOM 1475 C CA . ASP A 1 172 ? 34.471 35.105 -18.310 1.00 79.75 172 ASP A CA 1
ATOM 1476 C C . ASP A 1 172 ? 34.184 36.100 -17.154 1.00 79.75 172 ASP A C 1
ATOM 1478 O O . ASP A 1 172 ? 33.056 36.183 -16.654 1.00 79.75 172 ASP A O 1
ATOM 1482 N N . PRO A 1 173 ? 35.175 36.891 -16.701 1.00 82.38 173 PRO A N 1
ATOM 1483 C CA . PRO A 1 173 ? 34.966 37.901 -15.658 1.00 82.38 173 PRO A CA 1
ATOM 1484 C C . PRO A 1 173 ? 33.951 39.003 -16.019 1.00 82.38 173 PRO A C 1
ATOM 1486 O O . PRO A 1 173 ? 33.571 39.783 -15.148 1.00 82.38 173 PRO A O 1
ATOM 1489 N N . TYR A 1 174 ? 33.532 39.086 -17.284 1.00 84.06 174 TYR A N 1
ATOM 1490 C CA . TYR A 1 174 ? 32.608 40.084 -17.819 1.00 84.06 174 TYR A CA 1
ATOM 1491 C C . TYR A 1 174 ? 31.186 39.537 -18.012 1.00 84.06 174 TYR A C 1
ATOM 1493 O O . TYR A 1 174 ? 30.302 40.285 -18.428 1.00 84.06 174 TYR A O 1
ATOM 1501 N N . GLY A 1 175 ? 30.939 38.266 -17.683 1.00 76.25 175 GLY A N 1
ATOM 1502 C CA . GLY A 1 175 ? 29.620 37.648 -17.793 1.00 76.25 175 GLY A CA 1
ATOM 1503 C C . GLY A 1 175 ? 29.340 36.953 -19.130 1.00 76.25 175 GLY A C 1
ATOM 1504 O O . GLY A 1 175 ? 28.224 36.475 -19.327 1.00 76.25 175 GLY A O 1
ATOM 1505 N N . ASN A 1 176 ? 30.312 36.860 -20.042 1.00 78.88 176 ASN A N 1
ATOM 1506 C CA . ASN A 1 176 ? 30.136 36.185 -21.324 1.00 78.88 176 ASN A CA 1
ATOM 1507 C C . ASN A 1 176 ? 30.444 34.692 -21.217 1.00 78.88 176 ASN A C 1
ATOM 1509 O O . ASN A 1 176 ? 31.421 34.260 -20.606 1.00 78.88 176 ASN A O 1
ATOM 1513 N N . MET A 1 177 ? 29.602 33.897 -21.863 1.00 76.12 177 MET A N 1
ATOM 1514 C CA . MET A 1 177 ? 29.705 32.446 -21.914 1.00 76.12 177 MET A CA 1
ATOM 1515 C C . MET A 1 177 ? 30.895 32.012 -22.786 1.00 76.12 177 MET A C 1
ATOM 1517 O O . MET A 1 177 ? 30.934 32.307 -23.979 1.00 76.12 177 MET A O 1
ATOM 1521 N N . VAL A 1 178 ? 31.856 31.297 -22.194 1.00 79.44 178 VAL A N 1
ATOM 1522 C CA . VAL A 1 178 ? 33.098 30.857 -22.860 1.00 79.44 178 VAL A CA 1
ATOM 1523 C C . VAL A 1 178 ? 33.028 29.389 -23.268 1.00 79.44 178 VAL A C 1
ATOM 1525 O O . VAL A 1 178 ? 33.460 29.022 -24.357 1.00 79.44 178 VAL A O 1
ATOM 1528 N N . GLU A 1 179 ? 32.495 28.530 -22.399 1.00 78.44 179 GLU A N 1
ATOM 1529 C CA . GLU A 1 179 ? 32.486 27.083 -22.624 1.00 78.44 179 GLU A CA 1
ATOM 1530 C C . GLU A 1 179 ? 31.330 26.418 -21.870 1.00 78.44 179 GLU A C 1
ATOM 1532 O O . GLU A 1 179 ? 31.056 26.758 -20.717 1.00 78.44 179 GLU A O 1
ATOM 1537 N N . VAL A 1 180 ? 30.689 25.427 -22.495 1.00 72.75 180 VAL A N 1
ATOM 1538 C CA . VAL A 1 180 ? 29.739 24.530 -21.820 1.00 72.75 180 VAL A CA 1
ATOM 1539 C C . VAL A 1 180 ? 30.400 23.189 -21.616 1.00 72.75 180 VAL A C 1
ATOM 1541 O O . VAL A 1 180 ? 30.800 22.534 -22.576 1.00 72.75 180 VAL A O 1
ATOM 1544 N N . SER A 1 181 ? 30.473 22.749 -20.366 1.00 68.44 181 SER A N 1
ATOM 1545 C CA . SER A 1 181 ? 30.960 21.412 -20.046 1.00 68.44 181 SER A CA 1
ATOM 1546 C C . SER A 1 181 ? 30.082 20.768 -18.986 1.00 68.44 181 SER A C 1
ATOM 1548 O O . SER A 1 181 ? 29.607 21.415 -18.055 1.00 68.44 181 SER A O 1
ATOM 1550 N N . TRP A 1 182 ? 29.853 19.466 -19.128 1.00 62.88 182 TRP A N 1
ATOM 1551 C CA . TRP A 1 182 ? 29.231 18.678 -18.074 1.00 62.88 182 TRP A CA 1
ATOM 1552 C C . TRP A 1 182 ? 30.187 18.604 -16.887 1.00 62.88 182 TRP A C 1
ATOM 1554 O O . TRP A 1 182 ? 31.338 18.188 -17.052 1.00 62.88 182 TRP A O 1
ATOM 1564 N N . ASN A 1 183 ? 29.727 18.998 -15.697 1.00 65.94 183 ASN A N 1
ATOM 1565 C CA . ASN A 1 183 ? 30.497 18.811 -14.476 1.00 65.94 183 ASN A CA 1
ATOM 1566 C C . ASN A 1 183 ? 30.695 17.313 -14.278 1.00 65.94 183 ASN A C 1
ATOM 1568 O O . ASN A 1 183 ? 29.738 16.594 -14.036 1.00 65.94 183 ASN A O 1
ATOM 1572 N N . ARG A 1 184 ? 31.916 16.804 -14.431 1.00 58.84 184 ARG A N 1
ATOM 1573 C CA . ARG A 1 184 ? 32.136 15.356 -14.363 1.00 58.84 184 ARG A CA 1
ATOM 1574 C C . ARG A 1 184 ? 32.184 14.825 -12.914 1.00 58.84 184 ARG A C 1
ATOM 1576 O O . ARG A 1 184 ? 32.391 13.637 -12.689 1.00 58.84 184 ARG A O 1
ATOM 1583 N N . GLY A 1 185 ? 31.952 15.678 -11.910 1.00 55.00 185 GLY A N 1
ATOM 1584 C CA . GLY A 1 185 ? 32.114 15.337 -10.497 1.00 55.00 185 GLY A CA 1
ATOM 1585 C C . GLY A 1 185 ? 33.579 15.055 -10.125 1.00 55.00 185 GLY A C 1
ATOM 1586 O O . GLY A 1 185 ? 34.448 14.930 -10.981 1.00 55.00 185 GLY A O 1
ATOM 1587 N N . LYS A 1 186 ? 33.883 14.932 -8.825 1.00 48.50 186 LYS A N 1
ATOM 1588 C CA . LYS A 1 186 ? 35.267 14.720 -8.336 1.00 48.50 186 LYS A CA 1
ATOM 1589 C C . LYS A 1 186 ? 35.926 13.406 -8.799 1.00 48.50 186 LYS A C 1
ATOM 1591 O O . LYS A 1 186 ? 37.134 13.276 -8.654 1.00 48.50 186 LYS A O 1
ATOM 1596 N N . ASN A 1 187 ? 35.153 12.453 -9.327 1.00 43.12 187 ASN A N 1
ATOM 1597 C CA . ASN A 1 187 ? 35.605 11.080 -9.575 1.00 43.12 187 ASN A CA 1
ATOM 1598 C C . ASN A 1 187 ? 35.616 10.675 -11.057 1.00 43.12 187 ASN A C 1
ATOM 1600 O O . ASN A 1 187 ? 35.905 9.518 -11.354 1.00 43.12 187 ASN A O 1
ATOM 1604 N N . ALA A 1 188 ? 35.281 11.567 -11.989 1.00 41.38 188 ALA A N 1
ATOM 1605 C CA . ALA A 1 188 ? 35.406 11.242 -13.402 1.00 41.38 188 ALA A CA 1
ATOM 1606 C C . ALA A 1 188 ? 36.832 11.505 -13.872 1.00 41.38 188 ALA A C 1
ATOM 1608 O O . ALA A 1 188 ? 37.285 12.649 -13.934 1.00 41.38 188 ALA A O 1
ATOM 1609 N N . THR A 1 189 ? 37.512 10.410 -14.177 1.00 35.12 189 THR A N 1
ATOM 1610 C CA . THR A 1 189 ? 38.741 10.388 -14.970 1.00 35.12 189 THR A CA 1
ATOM 1611 C C . THR A 1 189 ? 38.397 10.454 -16.453 1.00 35.12 189 THR A C 1
ATOM 1613 O O . THR A 1 189 ? 37.322 9.938 -16.839 1.00 35.12 189 THR A O 1
#

Foldseek 3Di:
DVVQLVVLQPDPPFQDPVVSVVSNVVVCVVVVNNQFKDWDWDWDDDDPPTTGIGIDMDGPVVSVVVVVVVVPDDDQDDPDDCVGDPPVRSVVVVVCVVVVVVLVVCLCPQVVLDPDPDPDPVVVVVSVVVSVVVSVVLVVVVVVCVVVVNPDRSSVVVVVCCVQQDFDFDADPVGHTDDTDGRCHPPDD

InterPro domains:
  IPR012337 Ribonuclease H-like superfamily [SSF53098] (40-150)

Secondary structure (DSSP, 8-state):
-HHHHHHHHT-S----HHHHHHHHHHHHHHTT-TTTEEEEEEEE---TT--EEEEEEEE-HHHHHHHHHHHT------SS-TTT--HHHHHHHHHHHHHHHHHHHHHHHTS--------SHHHHHHHHHHHHHHHHHHHHHHHHHHHTT--S-HHHHHHHHHHHS-EEEEE-TTS-EEEEEE---TT--

Sequence (189 aa):
MYEELKKIQQSPQNKDDKKLYHRAMRVLEKYEQTTFWDIDLEPLSGQEKQKRYALNFRLNRKAVIAQDRIGHYYLLQTDLDTEQITDRQVAESYKSLMMVEKSFRDIKSQIKVRPIRHWKNRRIRAHIYLCYLSLWLSKYIENKWKERNISTQVGSTLEE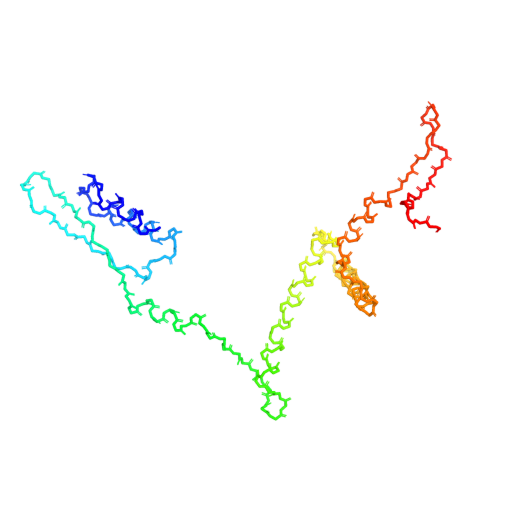WDHKLLMCEKVDPYGNMVEVSWNRGKNAT

Organism: NCBI:txid412755

Radius of gyration: 31.24 Å; chains: 1; bounding box: 74×71×74 Å

pLDDT: mean 80.15, std 11.23, range [35.12, 93.31]